Protein AF-A0A6F8YUL7-F1 (afdb_monomer_lite)

Sequence (364 aa):
MVLGTTRAPTEVSWVAAKDVRRWIRSRQIAANGRLDPGVVYSVLLAVGMAVALLHAPIVAAIWPGTPPDGSGLQLEVLAGVGLVWAALYSVLRRLGPLTVSRSAATWLLPAPVSRRMLLTPSLSLAIAASAVIGAVTGLAVLGHAATRPVPAASVFASVSFGAAGAIAVALLALLCQRWPAVARLLDASGGAVVCGLLTVATVGAAGVPTESTHSEARSAALLRLLGLSGRRVVAQRLVVPSVLGALWCAAVMVALQAVGLLRGPWWALGLVAGPAVAVAAVQRAKASAASIANVLIDTPLGAFPAGTLLWLLNGLDVLAVLSLPLSVGLASHGTGEALSWTWVALQGFASAAGCAVMVRWSKT

Secondary structure (DSSP, 8-state):
------PPPP---HHHHHHHHHHHHHHHHHHS----HHHHHHHHHHHHHHHHHHHHHHHHHHS-SSPP-S--S-HHHHHHHHHHHHHHHHHHHHT-STTS-HHHHHHHSSSSS-HHHHHHHHHHHHHHHHHHHHHHHHHHHHHHHPPSSPPHHHHHHHHHHHHHHHHHHHHHHHHHHH-HHHHHHHHT-TTHHHHHHHHHHHHHHHHGGGTTHHHHHT-HHHHHHTT--HHHHHHHHHHHHHHHHHHHHHHHHHHHHHTTS--SSHHHHHHHHHHHHHHHHHHHHHS-TTTSTT-EEEETTEEEEHHHHHHHHTTHHHHHHHTHHHHHHHHHS-TTSPPPHHHHHHHHHHHHHHHHHHHHHS--

InterPro domains:
  IPR046264 Protein of unknown function DUF6297 [PF19814] (78-210)

Radius of gyration: 26.93 Å; chains: 1; bounding box: 85×65×78 Å

Organism: NCBI:txid624315

pLDDT: mean 75.32, std 13.0, range [42.84, 96.75]

Foldseek 3Di:
DDDDDDDDDDDPDCVVVVVVVVVVVVVCDVVVDDPPVVNVVVVVVVVVVCCVVCVVVLCCQLAPPDAPPPDFQDPVLVVVLLVLLVVLLVVLLVCALQFADPVRCVVVVPDPDDPCVRRVVSLVVSLVVLLVSQLSSLSSRCNRGDDPPDDVVSSVVSSRRRSVVSSLSSVVSNVCNVPVVSVVVCVVCSPCVVVVSLLCVLLVQLQVLQLCVVVCVVVPVVCVVVVHDLLNVLLVSLPVQLQSQLVSQLVVQVVCVVSLWAAADSSLLSNLLSLLSSLLSNQLSVQDLVVQQPQFDQDPVGTHRVSVVVSVCRSVVSSCQLCVLVVVCCVPVTNDDHDDCVSSVSSNVSSVVSSVVSSVPRDD

Structure (mmCIF, N/CA/C/O backbone):
data_AF-A0A6F8YUL7-F1
#
_entry.id   AF-A0A6F8YUL7-F1
#
loop_
_atom_site.group_PDB
_atom_site.id
_atom_site.type_symbol
_atom_site.label_atom_id
_atom_site.label_alt_id
_atom_site.label_comp_id
_atom_site.label_asym_id
_atom_site.label_entity_id
_atom_site.label_seq_id
_atom_site.pdbx_PDB_ins_code
_atom_site.Cartn_x
_atom_site.Cartn_y
_atom_site.Cartn_z
_atom_site.occupancy
_atom_site.B_iso_or_equiv
_atom_site.auth_seq_id
_atom_site.auth_comp_id
_atom_site.auth_asym_id
_atom_site.auth_atom_id
_atom_site.pdbx_PDB_model_num
ATOM 1 N N . MET A 1 1 ? 60.603 10.668 -47.807 1.00 44.44 1 MET A N 1
ATOM 2 C CA . MET A 1 1 ? 60.656 9.518 -46.881 1.00 44.44 1 MET A CA 1
ATOM 3 C C . MET A 1 1 ? 60.944 10.077 -45.492 1.00 44.44 1 MET A C 1
ATOM 5 O O . MET A 1 1 ? 62.087 10.380 -45.193 1.00 44.44 1 MET A O 1
ATOM 9 N N . VAL A 1 2 ? 59.898 10.369 -44.712 1.00 46.88 2 VAL A N 1
ATOM 10 C CA . VAL A 1 2 ? 60.000 10.958 -43.364 1.00 46.88 2 VAL A CA 1
ATOM 11 C C . VAL A 1 2 ? 59.358 9.962 -42.405 1.00 46.88 2 VAL A C 1
ATOM 13 O O . VAL A 1 2 ? 58.162 9.699 -42.494 1.00 46.88 2 VAL A O 1
ATOM 16 N N . LEU A 1 3 ? 60.182 9.349 -41.557 1.00 49.72 3 LEU A N 1
ATOM 17 C CA . LEU A 1 3 ? 59.779 8.388 -40.532 1.00 49.72 3 LEU A CA 1
ATOM 18 C C . LEU A 1 3 ? 59.087 9.139 -39.387 1.00 49.72 3 LEU A C 1
ATOM 20 O O . LEU A 1 3 ? 59.736 9.827 -38.602 1.00 49.72 3 LEU A O 1
ATOM 24 N N . GLY A 1 4 ? 57.759 9.029 -39.323 1.00 51.66 4 GLY A N 1
ATOM 25 C CA . GLY A 1 4 ? 56.944 9.558 -38.232 1.00 51.66 4 GLY A CA 1
ATOM 26 C C . GLY A 1 4 ? 57.099 8.703 -36.977 1.00 51.66 4 GLY A C 1
ATOM 27 O O . GLY A 1 4 ? 56.688 7.546 -36.945 1.00 51.66 4 GLY A O 1
ATOM 28 N N . THR A 1 5 ? 57.697 9.277 -35.939 1.00 61.94 5 THR A N 1
ATOM 29 C CA . THR A 1 5 ? 57.845 8.675 -34.614 1.00 61.94 5 THR A CA 1
ATOM 30 C C . THR A 1 5 ? 56.517 8.727 -33.855 1.00 61.94 5 THR A C 1
ATOM 32 O O . THR A 1 5 ? 56.100 9.759 -33.333 1.00 61.94 5 THR A O 1
ATOM 35 N N . THR A 1 6 ? 55.836 7.588 -33.770 1.00 62.38 6 THR A N 1
ATOM 36 C CA . THR A 1 6 ? 54.692 7.369 -32.876 1.00 62.38 6 THR A CA 1
ATOM 37 C C . THR A 1 6 ? 55.147 7.437 -31.415 1.00 62.38 6 THR A C 1
ATOM 39 O O . THR A 1 6 ? 55.733 6.489 -30.895 1.00 62.38 6 THR A O 1
ATOM 42 N N . ARG A 1 7 ? 54.889 8.565 -30.739 1.00 57.84 7 ARG A N 1
ATOM 43 C CA . ARG A 1 7 ? 55.019 8.683 -29.277 1.00 57.84 7 ARG A CA 1
ATOM 44 C C . ARG A 1 7 ? 53.932 7.848 -28.596 1.00 57.84 7 ARG A C 1
ATOM 46 O O . ARG A 1 7 ? 52.749 8.041 -28.861 1.00 57.84 7 ARG A O 1
ATOM 53 N N . ALA A 1 8 ? 54.349 6.951 -27.707 1.00 60.59 8 ALA A N 1
ATOM 54 C CA . ALA A 1 8 ? 53.454 6.174 -2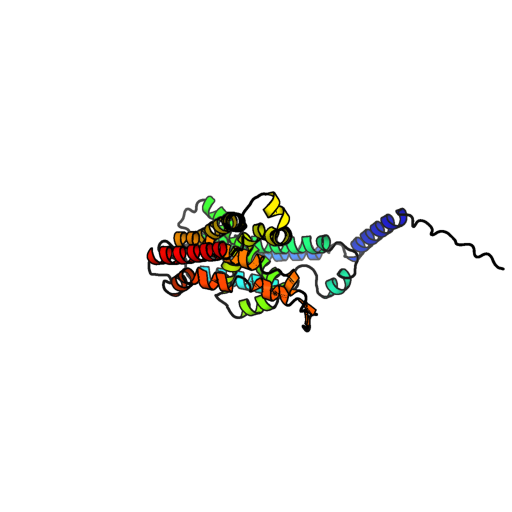6.858 1.00 60.59 8 ALA A CA 1
ATOM 55 C C . ALA A 1 8 ? 52.659 7.085 -25.895 1.00 60.59 8 ALA A C 1
ATOM 57 O O . ALA A 1 8 ? 53.202 8.092 -25.425 1.00 60.59 8 ALA A O 1
ATOM 58 N N . PRO A 1 9 ? 51.391 6.753 -25.589 1.00 61.62 9 PRO A N 1
ATOM 59 C CA . PRO A 1 9 ? 50.574 7.512 -24.651 1.00 61.62 9 PRO A CA 1
ATOM 60 C C . PRO A 1 9 ? 51.184 7.438 -23.246 1.00 61.62 9 PRO A C 1
ATOM 62 O O . PRO A 1 9 ? 51.355 6.363 -22.680 1.00 61.62 9 PRO A O 1
ATOM 65 N N . THR A 1 10 ? 51.526 8.599 -22.693 1.00 62.91 10 THR A N 1
ATOM 66 C CA . THR A 1 10 ? 52.014 8.757 -21.321 1.00 62.91 10 THR A CA 1
ATOM 67 C C . THR A 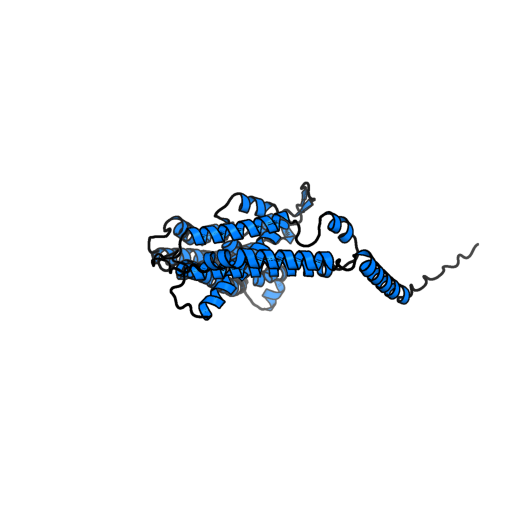1 10 ? 50.950 8.293 -20.330 1.00 62.91 10 THR A C 1
ATOM 69 O O . THR A 1 10 ? 49.830 8.808 -20.352 1.00 62.91 10 THR A O 1
ATOM 72 N N . GLU A 1 11 ? 51.301 7.349 -19.455 1.00 57.94 11 GLU A N 1
ATOM 73 C CA . GLU A 1 11 ? 50.479 6.932 -18.318 1.00 57.94 11 GLU A CA 1
ATOM 74 C C . GLU A 1 11 ? 50.054 8.155 -17.496 1.00 57.94 11 GLU A C 1
ATOM 76 O O . GLU A 1 11 ? 50.872 8.854 -16.894 1.00 57.94 11 GLU A O 1
ATOM 81 N N . VAL A 1 12 ? 48.752 8.435 -17.479 1.00 61.03 12 VAL A N 1
ATOM 82 C CA . VAL A 1 12 ? 48.178 9.488 -16.641 1.00 61.03 12 VAL A CA 1
ATOM 83 C C . VAL A 1 12 ? 48.333 9.049 -15.186 1.00 61.03 12 VAL A C 1
ATOM 85 O O . VAL A 1 12 ? 47.684 8.102 -14.740 1.00 61.03 12 VAL A O 1
ATOM 88 N N . SER A 1 13 ? 49.228 9.707 -14.446 1.00 61.38 13 SER A N 1
ATOM 89 C CA . SER A 1 13 ? 49.566 9.311 -13.081 1.00 61.38 13 SER A CA 1
ATOM 90 C C . SER A 1 13 ? 48.354 9.468 -12.151 1.00 61.38 13 SER A C 1
ATOM 92 O O . SER A 1 13 ? 47.809 10.551 -11.928 1.00 61.38 13 SER A O 1
ATOM 94 N N . TRP A 1 14 ? 47.917 8.354 -11.564 1.00 57.69 14 TRP A N 1
ATOM 95 C CA . TRP A 1 14 ? 46.779 8.281 -10.638 1.00 57.69 14 TRP A CA 1
ATOM 96 C C . TRP A 1 14 ? 46.927 9.156 -9.379 1.00 57.69 14 TRP A C 1
ATOM 98 O O . TRP A 1 14 ? 45.949 9.389 -8.662 1.00 57.69 14 TRP A O 1
ATOM 108 N N . VAL A 1 15 ? 48.134 9.670 -9.123 1.00 58.28 15 VAL A N 1
ATOM 109 C CA . VAL A 1 15 ? 48.451 10.610 -8.040 1.00 58.28 15 VAL A CA 1
ATOM 110 C C . VAL A 1 15 ? 47.704 11.938 -8.238 1.00 58.28 15 VAL A C 1
ATOM 112 O O . VAL A 1 15 ? 47.056 12.410 -7.303 1.00 58.28 15 VAL A O 1
ATOM 115 N N . ALA A 1 16 ? 47.623 12.453 -9.472 1.00 65.25 16 ALA A N 1
ATOM 116 C CA . ALA A 1 16 ? 46.900 13.693 -9.774 1.00 65.25 16 ALA A CA 1
ATOM 117 C C . ALA A 1 16 ? 45.388 13.594 -9.476 1.00 65.25 16 ALA A C 1
ATOM 119 O O . ALA A 1 16 ? 44.761 14.557 -9.035 1.00 65.25 16 ALA A O 1
ATOM 120 N N . ALA A 1 17 ? 44.784 12.413 -9.639 1.00 69.25 17 ALA A N 1
ATOM 121 C CA . ALA A 1 17 ? 43.349 12.225 -9.419 1.00 69.25 17 ALA A CA 1
ATOM 122 C C . ALA A 1 17 ? 42.945 12.266 -7.931 1.00 69.25 17 ALA A C 1
ATOM 124 O O . ALA A 1 17 ? 41.825 12.683 -7.608 1.00 69.25 17 ALA A O 1
ATOM 125 N N . LYS A 1 18 ? 43.822 11.837 -7.009 1.00 73.81 18 LYS A N 1
ATOM 126 C CA . LYS A 1 18 ? 43.568 11.937 -5.558 1.00 73.81 18 LYS A CA 1
ATOM 127 C C . LYS A 1 18 ? 43.677 13.383 -5.078 1.00 73.81 18 LYS A C 1
ATOM 129 O O . LYS A 1 18 ? 42.810 13.822 -4.317 1.00 73.81 18 LYS A O 1
ATOM 134 N N . ASP A 1 19 ? 44.664 14.121 -5.571 1.00 80.00 19 ASP A N 1
ATOM 135 C CA . ASP A 1 19 ? 44.881 15.518 -5.189 1.00 80.00 19 ASP A CA 1
ATOM 136 C C . ASP A 1 19 ? 43.774 16.429 -5.719 1.00 80.00 19 ASP A C 1
ATOM 138 O O . ASP A 1 19 ? 43.245 17.252 -4.969 1.00 80.00 19 ASP A O 1
ATOM 142 N N . VAL A 1 20 ? 43.297 16.182 -6.944 1.00 75.69 20 VAL A N 1
ATOM 143 C CA . VAL A 1 20 ? 42.121 16.872 -7.497 1.00 75.69 20 VAL A CA 1
ATOM 144 C C . VAL A 1 20 ? 40.871 16.602 -6.652 1.00 75.69 20 VAL A C 1
ATOM 146 O O . VAL A 1 20 ? 40.153 17.540 -6.310 1.00 75.69 20 VAL A O 1
ATOM 149 N N . ARG A 1 21 ? 40.614 15.355 -6.221 1.00 78.38 21 ARG A N 1
ATOM 150 C CA . ARG A 1 21 ? 39.467 15.064 -5.331 1.00 78.38 21 ARG A CA 1
ATOM 151 C C . ARG A 1 21 ? 39.594 15.749 -3.975 1.00 78.38 21 ARG A C 1
ATOM 153 O O . ARG A 1 21 ? 38.589 16.224 -3.447 1.00 78.38 21 ARG A O 1
ATOM 160 N N . ARG A 1 22 ? 40.798 15.780 -3.397 1.00 84.38 22 ARG A N 1
ATOM 161 C CA . ARG A 1 22 ? 41.053 16.422 -2.100 1.00 84.38 22 ARG A CA 1
ATOM 162 C C . ARG A 1 22 ? 40.854 17.933 -2.188 1.00 84.38 22 ARG A C 1
ATOM 164 O O . ARG A 1 22 ? 40.208 18.503 -1.312 1.00 84.38 22 ARG A O 1
ATOM 171 N N . TRP A 1 23 ? 41.333 18.546 -3.267 1.00 84.12 23 TRP A N 1
ATOM 172 C CA . TRP A 1 23 ? 41.179 19.971 -3.547 1.00 84.12 23 TRP A CA 1
ATOM 173 C C . TRP A 1 23 ? 39.724 20.362 -3.830 1.00 84.12 23 TRP A C 1
ATOM 175 O O . TRP A 1 23 ? 39.233 21.334 -3.262 1.00 84.12 23 TRP A O 1
ATOM 185 N N . ILE A 1 24 ? 38.985 19.574 -4.624 1.00 81.25 24 ILE A N 1
ATOM 186 C CA . ILE A 1 24 ? 37.547 19.805 -4.851 1.00 81.25 24 ILE A CA 1
ATOM 187 C C . ILE A 1 24 ? 36.785 19.713 -3.527 1.00 81.25 24 ILE A C 1
ATOM 189 O O . ILE A 1 24 ? 35.940 20.560 -3.249 1.00 81.25 24 ILE A O 1
ATOM 193 N N . ARG A 1 25 ? 37.103 18.724 -2.682 1.00 78.81 25 ARG A N 1
ATOM 194 C CA . ARG A 1 25 ? 36.440 18.552 -1.385 1.00 78.81 25 ARG A CA 1
ATOM 195 C C . ARG A 1 25 ? 36.752 19.713 -0.432 1.00 78.81 25 ARG A C 1
ATOM 197 O O . ARG A 1 25 ? 35.838 20.186 0.233 1.00 78.81 25 ARG A O 1
ATOM 204 N N . SER A 1 26 ? 37.988 20.223 -0.397 1.00 81.19 26 SER A N 1
ATOM 205 C CA . SER A 1 26 ? 38.328 21.393 0.430 1.00 81.19 26 SER A CA 1
ATOM 206 C C . SER A 1 26 ? 37.664 22.678 -0.079 1.00 81.19 26 SER A C 1
ATOM 208 O O . SER A 1 26 ? 37.111 23.431 0.721 1.00 81.19 26 SER A O 1
ATOM 210 N N . ARG A 1 27 ? 37.623 22.893 -1.402 1.00 77.88 27 ARG A N 1
ATOM 211 C CA . ARG A 1 27 ? 36.909 24.012 -2.041 1.00 77.88 27 ARG A CA 1
ATOM 212 C C . ARG A 1 27 ? 35.402 23.939 -1.820 1.00 77.88 27 ARG A C 1
ATOM 214 O O . ARG A 1 27 ? 34.803 24.969 -1.546 1.00 77.88 27 ARG A O 1
ATOM 221 N N . GLN A 1 28 ? 34.792 22.755 -1.886 1.00 75.12 28 GLN A N 1
ATOM 222 C CA . GLN A 1 28 ? 33.367 22.574 -1.584 1.00 75.12 28 GLN A CA 1
ATOM 223 C C . GLN A 1 28 ? 33.051 22.844 -0.111 1.00 75.12 28 GLN A C 1
ATOM 225 O O . GLN A 1 28 ? 32.032 23.461 0.170 1.00 75.12 28 GLN A O 1
ATOM 230 N N . ILE A 1 29 ? 33.922 22.447 0.822 1.00 73.06 29 ILE A N 1
ATOM 231 C CA . ILE A 1 29 ? 33.762 22.763 2.253 1.00 73.06 29 ILE A CA 1
ATOM 232 C C . ILE A 1 29 ? 33.904 24.274 2.505 1.00 73.06 29 ILE A C 1
ATOM 234 O O . ILE A 1 29 ? 33.183 24.823 3.333 1.00 73.06 29 ILE A O 1
ATOM 238 N N . ALA A 1 30 ? 34.794 24.955 1.777 1.00 73.25 30 ALA A N 1
ATOM 239 C CA . ALA A 1 30 ? 34.961 26.405 1.871 1.00 73.25 30 ALA A CA 1
ATOM 240 C C . ALA A 1 30 ? 33.814 27.192 1.201 1.00 73.25 30 ALA A C 1
ATOM 242 O O . ALA A 1 30 ? 33.417 28.232 1.714 1.00 73.25 30 ALA A O 1
ATOM 243 N N . ALA A 1 31 ? 33.276 26.700 0.077 1.00 64.44 31 ALA A N 1
ATOM 244 C CA . ALA A 1 31 ? 32.268 27.390 -0.734 1.00 64.44 31 ALA A CA 1
ATOM 245 C C . ALA A 1 31 ? 30.820 27.123 -0.300 1.00 64.44 31 ALA A C 1
ATOM 247 O O . ALA A 1 31 ? 30.002 28.033 -0.370 1.00 64.44 31 ALA A O 1
ATOM 248 N N . ASN A 1 32 ? 30.493 25.918 0.184 1.00 62.97 32 ASN A N 1
ATOM 249 C CA . ASN A 1 32 ? 29.152 25.633 0.715 1.00 62.97 32 ASN A CA 1
ATOM 250 C C . ASN A 1 32 ? 28.879 26.328 2.054 1.00 62.97 32 ASN A C 1
ATOM 252 O O . ASN A 1 32 ? 27.776 26.193 2.575 1.00 62.97 32 ASN A O 1
ATOM 256 N N . GLY A 1 33 ? 29.858 27.074 2.577 1.00 48.97 33 GLY A N 1
ATOM 257 C CA . GLY A 1 33 ? 29.767 27.776 3.842 1.00 48.97 33 GLY A CA 1
ATOM 258 C C . GLY A 1 33 ? 29.682 26.790 5.001 1.00 48.97 33 GLY A C 1
ATOM 259 O O . GLY A 1 33 ? 28.949 25.802 4.986 1.00 48.97 33 GLY A O 1
ATOM 260 N N . ARG A 1 34 ? 30.410 27.062 6.079 1.00 59.72 34 ARG A N 1
ATOM 261 C CA . ARG A 1 34 ? 29.937 26.564 7.371 1.00 59.72 34 ARG A CA 1
ATOM 262 C C . ARG A 1 34 ? 28.515 27.102 7.512 1.00 59.72 34 ARG A C 1
ATOM 264 O O . ARG A 1 34 ? 28.348 28.311 7.383 1.00 59.72 34 ARG A O 1
ATOM 271 N N . LEU A 1 35 ? 27.526 26.217 7.687 1.00 63.00 35 LEU A N 1
ATOM 272 C CA . LEU A 1 35 ? 26.174 26.605 8.095 1.00 63.00 35 LEU A CA 1
ATOM 273 C C . LEU A 1 35 ? 26.342 27.674 9.165 1.00 63.00 35 LEU A C 1
ATOM 275 O O . LEU A 1 35 ? 26.946 27.382 10.200 1.00 63.00 35 LEU A O 1
ATOM 279 N N . ASP A 1 36 ? 25.931 28.903 8.851 1.00 76.19 36 ASP A N 1
ATOM 280 C CA . ASP A 1 36 ? 26.146 30.033 9.740 1.00 76.19 36 ASP A CA 1
ATOM 281 C C . ASP A 1 36 ? 25.566 29.634 11.104 1.00 76.19 36 ASP A C 1
ATOM 283 O O . ASP A 1 36 ? 24.386 29.263 11.169 1.00 76.19 36 ASP A O 1
ATOM 287 N N . PRO A 1 37 ? 26.370 29.603 12.181 1.00 78.69 37 PRO A N 1
ATOM 288 C CA . PRO A 1 37 ? 25.878 29.237 13.500 1.00 78.69 37 PRO A CA 1
ATOM 289 C C . PRO A 1 37 ? 24.637 30.047 13.891 1.00 78.69 37 PRO A C 1
ATOM 291 O O . PRO A 1 37 ? 23.768 29.517 14.578 1.00 78.69 37 PRO A O 1
ATOM 294 N N . GLY A 1 38 ? 24.504 31.281 13.383 1.00 82.00 38 GLY A N 1
ATOM 295 C CA . GLY A 1 38 ? 23.302 32.099 13.537 1.00 82.00 38 GLY A CA 1
ATOM 296 C C . GLY A 1 38 ? 22.054 31.503 12.874 1.00 82.00 38 GLY A C 1
ATOM 297 O O . GLY A 1 38 ? 20.973 31.543 13.460 1.00 82.00 38 GLY A O 1
ATOM 298 N N . VAL A 1 39 ? 22.178 30.880 11.699 1.00 76.62 39 VAL A N 1
ATOM 299 C CA . VAL A 1 39 ? 21.071 30.173 11.025 1.00 76.62 39 VAL A CA 1
ATOM 300 C C . VAL A 1 39 ? 20.685 28.917 11.801 1.00 76.62 39 VAL A C 1
ATOM 302 O O . VAL A 1 39 ? 19.505 28.671 12.029 1.00 76.62 39 VAL A O 1
ATOM 305 N N . VAL A 1 40 ? 21.663 28.140 12.270 1.00 72.50 40 VAL A N 1
ATOM 306 C CA . VAL A 1 40 ? 21.379 26.951 13.090 1.00 72.50 40 VAL A CA 1
ATOM 307 C C . VAL A 1 40 ? 20.709 27.351 14.405 1.00 72.50 40 VAL A C 1
ATOM 309 O O . VAL A 1 40 ? 19.698 26.761 14.778 1.00 72.50 40 VAL A O 1
ATOM 312 N N . TYR A 1 41 ? 21.223 28.382 15.079 1.00 78.00 41 TYR A N 1
ATOM 313 C CA . TYR A 1 41 ? 20.658 28.893 16.324 1.00 78.00 41 TYR A CA 1
ATOM 314 C C . TYR A 1 41 ? 19.246 29.443 16.125 1.00 78.00 41 TYR A C 1
ATOM 316 O O . TYR A 1 41 ? 18.352 29.088 16.881 1.00 78.00 41 TYR A O 1
ATOM 324 N N . SER A 1 42 ? 19.014 30.256 15.094 1.00 71.88 42 SER A N 1
ATOM 325 C CA . SER A 1 42 ? 17.685 30.813 14.812 1.00 71.88 42 SER A CA 1
ATOM 326 C C . SER A 1 42 ? 16.667 29.737 14.434 1.00 71.88 42 SER A C 1
ATOM 328 O O . SER A 1 42 ? 15.535 29.802 14.906 1.00 71.88 42 SER A O 1
ATOM 330 N N . VAL A 1 43 ? 17.057 28.709 13.671 1.00 69.12 43 VAL A N 1
ATOM 331 C CA . VAL A 1 43 ? 16.185 27.559 13.375 1.00 69.12 43 VAL A CA 1
ATOM 332 C C . VAL A 1 43 ? 15.882 26.765 14.645 1.00 69.12 43 VAL A C 1
ATOM 334 O O . VAL A 1 43 ? 14.719 26.470 14.907 1.00 69.12 43 VAL A O 1
ATOM 337 N N . LEU A 1 44 ? 16.892 26.449 15.462 1.00 74.69 44 LEU A N 1
ATOM 338 C CA . LEU A 1 44 ? 16.690 25.731 16.725 1.00 74.69 44 LEU A CA 1
ATOM 339 C C . LEU A 1 44 ? 15.826 26.528 17.705 1.00 74.69 44 LEU A C 1
ATOM 341 O O . LEU A 1 44 ? 14.935 25.958 18.328 1.00 74.69 44 LEU A O 1
ATOM 345 N N . LEU A 1 45 ? 16.049 27.838 17.808 1.00 79.75 45 LEU A N 1
ATOM 346 C CA . LEU A 1 45 ? 15.261 28.741 18.640 1.00 79.75 45 LEU A CA 1
ATOM 347 C C . LEU A 1 45 ? 13.816 28.821 18.139 1.00 79.75 45 LEU A C 1
ATOM 349 O O . LEU A 1 45 ? 12.894 28.708 18.938 1.00 79.75 45 LEU A O 1
ATOM 353 N N . ALA A 1 46 ? 13.601 28.969 16.829 1.00 72.56 46 ALA A N 1
ATOM 354 C CA . ALA A 1 46 ? 12.265 29.015 16.243 1.00 72.56 46 ALA A CA 1
ATOM 355 C C . ALA A 1 46 ? 11.504 27.701 16.468 1.00 72.56 46 ALA A C 1
ATOM 357 O O . ALA A 1 46 ? 10.342 27.728 16.867 1.00 72.56 46 ALA A O 1
ATOM 358 N N . VAL A 1 47 ? 12.167 26.554 16.282 1.00 67.38 47 VAL A N 1
ATOM 359 C CA . VAL A 1 47 ? 11.593 25.233 16.579 1.00 67.38 47 VAL A CA 1
ATOM 360 C C . VAL A 1 47 ? 11.298 25.099 18.072 1.00 67.38 47 VAL A C 1
ATOM 362 O O . VAL A 1 47 ? 10.201 24.686 18.434 1.00 67.38 47 VAL A O 1
ATOM 365 N N . GLY A 1 48 ? 12.229 25.493 18.943 1.00 75.62 48 GLY A N 1
ATOM 366 C CA . GLY A 1 48 ? 12.045 25.459 20.394 1.00 75.62 48 GLY A CA 1
ATOM 367 C C . GLY A 1 48 ? 10.881 26.332 20.858 1.00 75.62 48 GLY A C 1
ATOM 368 O O . GLY A 1 48 ? 10.064 25.890 21.660 1.00 75.62 48 GLY A O 1
ATOM 369 N N . MET A 1 49 ? 10.748 27.536 20.301 1.00 74.69 49 MET A N 1
ATOM 370 C CA . MET A 1 49 ? 9.660 28.462 20.613 1.00 74.69 49 MET A CA 1
ATOM 371 C C . MET A 1 49 ? 8.317 27.958 20.076 1.00 74.69 49 MET A C 1
ATOM 373 O O . MET A 1 49 ? 7.315 28.025 20.783 1.00 74.69 49 MET A O 1
ATOM 377 N N . ALA A 1 50 ? 8.294 27.389 18.867 1.00 66.56 50 ALA A N 1
ATOM 378 C CA . ALA A 1 50 ? 7.103 26.751 18.313 1.00 66.56 50 ALA A CA 1
ATOM 379 C C . ALA A 1 50 ? 6.653 25.570 19.182 1.00 66.56 50 ALA A C 1
ATOM 381 O O . ALA A 1 50 ? 5.472 25.465 19.498 1.00 66.56 50 ALA A O 1
ATOM 382 N N . VAL A 1 51 ? 7.583 24.722 19.632 1.00 72.50 51 VAL A N 1
ATOM 383 C CA . VAL A 1 51 ? 7.278 23.638 20.574 1.00 72.50 51 VAL A CA 1
ATOM 384 C C . VAL A 1 51 ? 6.768 24.213 21.892 1.00 72.50 51 VAL A C 1
ATOM 386 O O . VAL A 1 51 ? 5.711 23.801 22.344 1.00 72.50 51 VAL A O 1
ATOM 389 N N . ALA A 1 52 ? 7.438 25.197 22.490 1.00 76.69 52 ALA A N 1
ATOM 390 C CA . ALA A 1 52 ? 7.018 25.776 23.766 1.00 76.69 52 ALA A CA 1
ATOM 391 C C . ALA A 1 52 ? 5.608 26.390 23.705 1.00 76.69 52 ALA A C 1
ATOM 393 O O . ALA A 1 52 ? 4.801 26.150 24.601 1.00 76.69 52 ALA A O 1
ATOM 394 N N . LEU A 1 53 ? 5.285 27.122 22.637 1.00 80.88 53 LEU A N 1
ATOM 395 C CA . LEU A 1 53 ? 3.980 27.769 22.467 1.00 80.88 53 LEU A CA 1
ATOM 396 C C . LEU A 1 53 ? 2.874 26.779 22.091 1.00 80.88 53 LEU A C 1
ATOM 398 O O . LEU A 1 53 ? 1.733 26.940 22.518 1.00 80.88 53 LEU A O 1
ATOM 402 N N . LEU A 1 54 ? 3.200 25.754 21.301 1.00 77.69 54 LEU A N 1
ATOM 403 C CA . LEU A 1 54 ? 2.209 24.828 20.761 1.00 77.69 54 LEU A CA 1
ATOM 404 C C . LEU A 1 54 ? 2.113 23.514 21.547 1.00 77.69 54 LEU A C 1
ATOM 406 O O . LEU A 1 54 ? 1.174 22.763 21.305 1.00 77.69 54 LEU A O 1
ATOM 410 N N . HIS A 1 55 ? 3.012 23.214 22.495 1.00 81.88 55 HIS A N 1
ATOM 411 C CA . HIS A 1 55 ? 3.014 21.908 23.172 1.00 81.88 55 HIS A CA 1
ATOM 412 C C . HIS A 1 55 ? 1.693 21.632 23.890 1.00 81.88 55 HIS A C 1
ATOM 414 O O . HIS A 1 55 ? 1.122 20.568 23.697 1.00 81.88 55 HIS A O 1
ATOM 420 N N . ALA A 1 56 ? 1.185 22.578 24.685 1.00 83.06 56 ALA A N 1
ATOM 421 C CA . ALA A 1 56 ? -0.031 22.392 25.466 1.00 83.06 56 ALA A CA 1
ATOM 422 C C . ALA A 1 56 ? -1.263 22.147 24.575 1.00 83.06 56 ALA A C 1
ATOM 424 O O . ALA A 1 56 ? -1.932 21.132 24.780 1.00 83.06 56 ALA A O 1
ATOM 425 N N . PRO A 1 57 ? -1.553 22.979 23.549 1.00 82.12 57 PRO A N 1
ATOM 426 C CA . PRO A 1 57 ? -2.672 22.705 22.653 1.00 82.12 57 PRO A CA 1
ATOM 427 C C . PRO A 1 57 ? -2.457 21.444 21.805 1.00 82.12 57 PRO A C 1
ATOM 429 O O . PRO A 1 57 ? -3.418 20.717 21.572 1.00 82.12 57 PRO A O 1
ATOM 432 N N . ILE A 1 58 ? -1.223 21.129 21.388 1.00 79.62 58 ILE A N 1
ATOM 433 C CA . ILE A 1 58 ? -0.923 19.891 20.647 1.00 79.62 58 ILE A CA 1
ATOM 434 C C . ILE A 1 58 ? -1.170 18.663 21.526 1.00 79.62 58 ILE A C 1
ATOM 436 O O . ILE A 1 58 ? -1.818 17.719 21.087 1.00 79.62 58 ILE A O 1
ATOM 440 N N . VAL A 1 59 ? -0.690 18.664 22.769 1.00 84.94 59 VAL A N 1
ATOM 441 C CA . VAL A 1 59 ? -0.891 17.553 23.707 1.00 84.94 59 VAL A CA 1
ATOM 442 C C . VAL A 1 59 ? -2.372 17.397 24.032 1.00 84.94 59 VAL A C 1
ATOM 444 O O . VAL A 1 59 ? -2.863 16.275 24.013 1.00 84.94 59 VAL A O 1
ATOM 447 N N . ALA A 1 60 ? -3.104 18.493 24.245 1.00 84.81 60 ALA A N 1
ATOM 448 C CA . ALA A 1 60 ? -4.548 18.444 24.463 1.00 84.81 60 ALA A CA 1
ATOM 449 C C . ALA A 1 60 ? -5.310 17.914 23.234 1.00 84.81 60 ALA A C 1
ATOM 451 O O . ALA A 1 60 ? -6.267 17.160 23.387 1.00 84.81 60 ALA A O 1
ATOM 452 N N . ALA A 1 61 ? -4.869 18.263 22.021 1.00 80.75 61 ALA A N 1
ATOM 453 C CA . ALA A 1 61 ? -5.470 17.783 20.780 1.00 80.75 61 ALA A CA 1
ATOM 454 C C . ALA A 1 61 ? -5.138 16.313 20.481 1.00 80.75 61 ALA A C 1
ATOM 456 O O . ALA A 1 61 ? -5.971 15.608 19.926 1.00 80.75 61 ALA A O 1
ATOM 457 N N . ILE A 1 62 ? -3.938 15.839 20.822 1.00 84.38 62 ILE A N 1
ATOM 458 C CA . ILE A 1 62 ? -3.513 14.441 20.628 1.00 84.38 62 ILE A CA 1
ATOM 459 C C . ILE A 1 62 ? -4.086 13.541 21.728 1.00 84.38 62 ILE A C 1
ATOM 461 O O . ILE A 1 62 ? -4.402 12.380 21.479 1.00 84.38 62 ILE A O 1
ATOM 465 N N . TRP A 1 63 ? -4.188 14.064 22.948 1.00 85.31 63 TRP A N 1
ATOM 466 C CA . TRP A 1 63 ? -4.503 13.308 24.153 1.00 85.31 63 TRP A CA 1
ATOM 467 C C . TRP A 1 63 ? -5.482 14.092 25.047 1.00 85.31 63 TRP A C 1
ATOM 469 O O . TRP A 1 63 ? -5.087 14.623 26.091 1.00 85.31 63 TRP A O 1
ATOM 479 N N . PRO A 1 64 ? -6.767 14.187 24.657 1.00 84.06 64 PRO A N 1
ATOM 480 C CA . PRO A 1 64 ? -7.755 15.009 25.357 1.00 84.06 64 PRO A CA 1
ATOM 481 C C . PRO A 1 64 ? -7.926 14.576 26.815 1.00 84.06 64 PRO A C 1
ATOM 483 O O . PRO A 1 64 ? -7.948 13.390 27.129 1.00 84.06 64 PRO A O 1
ATOM 486 N N . GLY A 1 65 ? -8.031 15.528 27.744 1.00 80.81 65 GLY A N 1
ATOM 487 C CA . GLY A 1 65 ? -8.117 15.228 29.180 1.00 80.81 65 GLY A CA 1
ATOM 488 C C . GLY A 1 65 ? -9.355 14.404 29.551 1.00 80.81 65 GLY A C 1
ATOM 489 O O . GLY A 1 65 ? -9.255 13.475 30.355 1.00 80.81 65 GLY A O 1
ATOM 490 N N . THR A 1 66 ? -10.486 14.699 28.913 1.00 79.00 66 THR A N 1
ATOM 491 C CA . THR A 1 66 ? -11.760 14.000 29.090 1.00 79.00 66 THR A CA 1
ATOM 492 C C . THR A 1 66 ? -11.812 12.754 28.204 1.00 79.00 66 THR A C 1
ATOM 494 O O . THR A 1 66 ? -11.589 12.870 26.997 1.00 79.00 66 THR A O 1
ATOM 497 N N . PRO A 1 67 ? -12.078 11.561 28.768 1.00 65.00 67 PRO A N 1
ATOM 498 C CA . PRO A 1 67 ? -12.247 10.358 27.967 1.00 65.00 67 PRO A CA 1
ATOM 499 C C . PRO A 1 67 ? -13.438 10.534 27.011 1.00 65.00 67 PRO A C 1
ATOM 501 O O . PRO A 1 67 ? -14.429 11.149 27.401 1.00 65.00 67 PRO A O 1
ATOM 504 N N . PRO A 1 68 ? -13.351 10.022 25.774 1.00 65.88 68 PRO A N 1
ATOM 505 C CA . PRO A 1 68 ? -14.471 10.054 24.840 1.00 65.88 68 PRO A CA 1
ATOM 506 C C . PRO A 1 68 ? -15.668 9.306 25.439 1.00 65.88 68 PRO A C 1
ATOM 508 O O . PRO A 1 68 ? -15.489 8.277 26.097 1.00 65.88 68 PRO A O 1
ATOM 511 N N . ASP A 1 69 ? -16.879 9.802 25.181 1.00 65.56 69 ASP A N 1
ATOM 512 C CA . ASP A 1 69 ? -18.147 9.231 25.654 1.00 65.56 69 ASP A CA 1
ATOM 513 C C . ASP A 1 69 ? -18.450 7.892 24.958 1.00 65.56 69 ASP A C 1
ATOM 515 O O . ASP A 1 69 ? -19.367 7.807 24.148 1.00 65.56 69 ASP A O 1
ATOM 519 N N . GLY A 1 70 ? -17.625 6.860 25.178 1.00 57.56 70 GLY A N 1
ATOM 520 C CA . GLY A 1 70 ? -17.815 5.456 24.770 1.00 57.56 70 GLY A CA 1
ATOM 521 C C . GLY A 1 70 ? -18.100 5.169 23.284 1.00 57.56 70 GLY A C 1
ATOM 522 O O . GLY A 1 70 ? -18.291 4.014 22.909 1.00 57.56 70 GLY A O 1
ATOM 523 N N . SER A 1 71 ? -18.142 6.185 22.427 1.00 53.91 71 SER A N 1
ATOM 524 C CA . SER A 1 71 ? -18.772 6.169 21.107 1.00 53.91 71 SER A CA 1
ATOM 525 C C . SER A 1 71 ? -17.742 5.986 19.995 1.00 53.91 71 SER A C 1
ATOM 527 O O . SER A 1 71 ? -17.664 6.781 19.070 1.00 53.91 71 SER A O 1
ATOM 529 N N . GLY A 1 72 ? -16.963 4.903 20.069 1.00 58.97 72 GLY A N 1
ATOM 530 C CA . GLY A 1 72 ? -16.062 4.480 18.989 1.00 58.97 72 GLY A CA 1
ATOM 531 C C . GLY A 1 72 ? -15.074 5.557 18.516 1.00 58.97 72 GLY A C 1
ATOM 532 O O . GLY A 1 72 ? -14.863 6.580 19.163 1.00 58.97 72 GLY A O 1
ATOM 533 N N . LEU A 1 73 ? -14.421 5.316 17.377 1.00 61.12 73 LEU A N 1
ATOM 534 C CA . LEU A 1 73 ? -13.593 6.342 16.754 1.00 61.12 73 LEU A CA 1
ATOM 535 C C . LEU A 1 73 ? -14.469 7.445 16.169 1.00 61.12 73 LEU A C 1
ATOM 537 O O . LEU A 1 73 ? -15.229 7.218 15.227 1.00 61.12 73 LEU A O 1
ATOM 541 N N . GLN A 1 74 ? -14.310 8.653 16.701 1.00 70.06 74 GLN A N 1
ATOM 542 C CA . GLN A 1 74 ? -14.979 9.833 16.178 1.00 70.06 74 GLN A CA 1
ATOM 543 C C . GLN A 1 74 ? -14.542 10.073 14.728 1.00 70.06 74 GLN A C 1
ATOM 545 O O . GLN A 1 74 ? -13.347 10.108 14.411 1.00 70.06 74 GLN A O 1
ATOM 550 N N . LEU A 1 75 ? -15.524 10.254 13.841 1.00 64.00 75 LEU A N 1
ATOM 551 C CA . LEU A 1 75 ? -15.306 10.510 12.415 1.00 64.00 75 LEU A CA 1
ATOM 552 C C . LEU A 1 75 ? -14.363 11.704 12.190 1.00 64.00 75 LEU A C 1
ATOM 554 O O . LEU A 1 75 ? -13.577 11.699 11.247 1.00 64.00 75 LEU A O 1
ATOM 558 N N . GLU A 1 76 ? -14.401 12.687 13.090 1.00 66.56 76 GLU A N 1
ATOM 559 C CA . GLU A 1 76 ? -13.548 13.878 13.078 1.00 66.56 76 GLU A CA 1
ATOM 560 C C . GLU A 1 76 ? -12.058 13.540 13.186 1.00 66.56 76 GLU A C 1
ATOM 562 O O . GLU A 1 76 ? -11.244 14.082 12.438 1.00 66.56 76 GLU A O 1
ATOM 567 N N . VAL A 1 77 ? -11.693 12.592 14.053 1.00 70.75 77 VAL A N 1
ATOM 568 C CA . VAL A 1 77 ? -10.300 12.162 14.239 1.00 70.75 77 VAL A CA 1
ATOM 569 C C . VAL A 1 77 ? -9.806 11.467 12.978 1.00 70.75 77 VAL A C 1
ATOM 571 O O . VAL A 1 77 ? -8.737 11.793 12.468 1.00 70.75 77 VAL A O 1
ATOM 574 N N . LEU A 1 78 ? -10.609 10.561 12.416 1.00 69.00 78 LEU A N 1
ATOM 575 C CA . LEU A 1 78 ? -10.277 9.870 11.167 1.00 69.00 78 LEU A CA 1
ATOM 576 C C . LEU A 1 78 ? -10.172 10.833 9.977 1.00 69.00 78 LEU A C 1
ATOM 578 O O . LEU A 1 78 ? -9.242 10.716 9.175 1.00 69.00 78 LEU A O 1
ATOM 582 N N . ALA A 1 79 ? -11.080 11.806 9.882 1.00 66.00 79 ALA A N 1
ATOM 583 C CA . ALA A 1 79 ? -11.022 12.858 8.873 1.00 66.00 79 ALA A CA 1
ATOM 584 C C . ALA A 1 79 ? -9.753 13.712 9.033 1.00 66.00 79 ALA A C 1
ATOM 586 O O . ALA A 1 79 ? -9.072 13.987 8.043 1.00 66.00 79 ALA A O 1
ATOM 587 N N . GLY A 1 80 ? -9.384 14.056 10.271 1.00 69.50 80 GLY A N 1
ATOM 588 C CA . GLY A 1 80 ? -8.148 14.766 10.595 1.00 69.50 80 GLY A CA 1
ATOM 589 C C . GLY A 1 80 ? -6.898 13.996 10.166 1.00 69.50 80 GLY A C 1
ATOM 590 O O . GLY A 1 80 ? -6.039 14.554 9.485 1.00 69.50 80 GLY A O 1
ATOM 591 N N . VAL A 1 81 ? -6.820 12.698 10.474 1.00 76.38 81 VAL A N 1
ATOM 592 C CA . VAL A 1 81 ? -5.729 11.813 10.019 1.00 76.38 81 VAL A CA 1
ATOM 593 C C . VAL A 1 81 ? -5.636 11.792 8.495 1.00 76.38 81 VAL A C 1
ATOM 595 O O . VAL A 1 81 ? -4.552 11.987 7.938 1.00 76.38 81 VAL A O 1
ATOM 598 N N . GLY A 1 82 ? -6.770 11.591 7.818 1.00 68.69 82 GLY A N 1
ATOM 599 C CA . GLY A 1 82 ? -6.840 11.592 6.358 1.00 68.69 82 GLY A CA 1
ATOM 600 C C . GLY A 1 82 ? -6.337 12.905 5.760 1.00 68.69 82 GLY A C 1
ATOM 601 O O . GLY A 1 82 ? -5.546 12.889 4.815 1.00 68.69 82 GLY A O 1
ATOM 602 N N . LEU A 1 83 ? -6.718 14.039 6.353 1.00 68.19 83 LEU A N 1
ATOM 603 C CA . LEU A 1 83 ? -6.298 15.369 5.919 1.00 68.19 83 LEU A CA 1
ATOM 604 C C . LEU A 1 83 ? -4.798 15.603 6.145 1.00 68.19 83 LEU A C 1
ATOM 606 O O . LEU A 1 83 ? -4.127 16.109 5.246 1.00 68.19 83 LEU A O 1
ATOM 610 N N . VAL A 1 84 ? -4.245 15.173 7.285 1.00 75.06 84 VAL A N 1
ATOM 611 C CA . VAL A 1 84 ? -2.796 15.238 7.561 1.00 75.06 84 VAL A CA 1
ATOM 612 C C . VAL A 1 84 ? -2.013 14.423 6.534 1.00 75.06 84 VAL A C 1
ATOM 614 O O . VAL A 1 84 ? -1.006 14.894 6.005 1.00 75.06 84 VAL A O 1
ATOM 617 N N . TRP A 1 85 ? -2.477 13.220 6.199 1.00 81.81 85 TRP A N 1
ATOM 618 C CA . TRP A 1 85 ? -1.793 12.357 5.234 1.00 81.81 85 TRP A CA 1
ATOM 619 C C . TRP A 1 85 ? -1.930 12.873 3.798 1.00 81.81 85 TRP A C 1
ATOM 621 O O . TRP A 1 85 ? -0.959 12.837 3.038 1.00 81.81 85 TRP A O 1
ATOM 631 N N . ALA A 1 86 ? -3.086 13.426 3.427 1.00 70.38 86 ALA A N 1
ATOM 632 C CA . ALA A 1 86 ? -3.285 14.093 2.141 1.00 70.38 86 ALA A CA 1
ATOM 633 C C . ALA A 1 86 ? -2.419 15.360 2.009 1.00 70.38 86 ALA A C 1
ATOM 635 O O . ALA A 1 86 ? -1.839 15.617 0.946 1.00 70.38 86 ALA A O 1
ATOM 636 N N . ALA A 1 87 ? -2.275 16.130 3.091 1.00 70.06 87 ALA A N 1
ATOM 637 C CA . ALA A 1 87 ? -1.382 17.281 3.155 1.00 70.06 87 ALA A CA 1
ATOM 638 C C . ALA A 1 87 ? 0.084 16.849 3.027 1.00 70.06 87 ALA A C 1
ATOM 640 O O . ALA A 1 87 ? 0.807 17.411 2.204 1.00 70.06 87 ALA A O 1
ATOM 641 N N . LEU A 1 88 ? 0.507 15.808 3.755 1.00 78.44 88 LEU A N 1
ATOM 642 C CA . LEU A 1 88 ? 1.842 15.215 3.638 1.00 78.44 88 LEU A CA 1
ATOM 643 C C . LEU A 1 88 ? 2.133 14.792 2.192 1.00 78.44 88 LEU A C 1
ATOM 645 O O . LEU A 1 88 ? 3.149 15.194 1.626 1.00 78.44 88 LEU A O 1
ATOM 649 N N . TYR A 1 89 ? 1.220 14.049 1.565 1.00 81.31 89 TYR A N 1
ATOM 650 C CA . TYR A 1 89 ? 1.317 13.666 0.155 1.00 81.31 89 TYR A CA 1
ATOM 651 C C . TYR A 1 89 ? 1.466 14.887 -0.765 1.00 81.31 89 TYR A C 1
ATOM 653 O O . TYR A 1 89 ? 2.354 14.925 -1.621 1.00 81.31 89 TYR A O 1
ATOM 661 N N . SER A 1 90 ? 0.635 15.912 -0.563 1.00 74.31 90 SER A N 1
ATOM 662 C CA . SER A 1 90 ? 0.643 17.141 -1.363 1.00 74.31 90 SER A CA 1
ATOM 663 C C . SER A 1 90 ? 1.953 17.914 -1.221 1.00 74.31 90 SER A C 1
ATOM 665 O O . SER A 1 90 ? 2.518 18.355 -2.223 1.00 74.31 90 SER A O 1
ATOM 667 N N . VAL A 1 91 ? 2.463 18.055 0.005 1.00 75.31 91 VAL A N 1
ATOM 668 C CA . VAL A 1 91 ? 3.749 18.704 0.296 1.00 75.31 91 VAL A CA 1
ATOM 669 C C . VAL A 1 91 ? 4.881 17.932 -0.367 1.00 75.31 91 VAL A C 1
ATOM 671 O O . VAL A 1 91 ? 5.646 18.518 -1.132 1.00 75.31 91 VAL A O 1
ATOM 674 N N . LEU A 1 92 ? 4.941 16.613 -0.168 1.00 79.25 92 LEU A N 1
ATOM 675 C CA . LEU A 1 92 ? 5.956 15.765 -0.790 1.00 79.25 92 LEU A CA 1
ATOM 676 C C . LEU A 1 92 ? 5.919 15.879 -2.316 1.00 79.25 92 LEU A C 1
ATOM 678 O O . LEU A 1 92 ? 6.968 15.982 -2.944 1.00 79.25 92 LEU A O 1
ATOM 682 N N . ARG A 1 93 ? 4.735 15.957 -2.929 1.00 79.25 93 ARG A N 1
ATOM 683 C CA . ARG A 1 93 ? 4.593 16.190 -4.373 1.00 79.25 93 ARG A CA 1
ATOM 684 C C . ARG A 1 93 ? 5.033 17.576 -4.835 1.00 79.25 93 ARG A C 1
ATOM 686 O O . ARG A 1 93 ? 5.646 17.676 -5.898 1.00 79.25 93 ARG A O 1
ATOM 693 N N . ARG A 1 94 ? 4.729 18.630 -4.076 1.00 76.31 94 ARG A N 1
ATOM 694 C CA . ARG A 1 94 ? 5.115 20.014 -4.405 1.00 76.31 94 ARG A CA 1
ATOM 695 C C . ARG A 1 94 ? 6.616 20.247 -4.268 1.00 76.31 94 ARG A C 1
ATOM 697 O O . ARG A 1 94 ? 7.170 21.025 -5.037 1.00 76.31 94 ARG A O 1
ATOM 704 N N . LEU A 1 95 ? 7.274 19.534 -3.355 1.00 67.31 95 LEU A N 1
ATOM 705 C CA . LEU A 1 95 ? 8.724 19.595 -3.156 1.00 67.31 95 LEU A CA 1
ATOM 706 C C . LEU A 1 95 ? 9.537 19.021 -4.341 1.00 67.31 95 LEU A C 1
ATOM 708 O O . LEU A 1 95 ? 10.760 19.135 -4.351 1.00 67.31 95 LEU A O 1
ATOM 712 N N . GLY A 1 96 ? 8.881 18.490 -5.383 1.00 64.25 96 GLY A N 1
ATOM 713 C CA . GLY A 1 96 ? 9.537 18.004 -6.602 1.00 64.25 96 GLY A CA 1
ATOM 714 C C . GLY A 1 96 ? 10.259 16.665 -6.396 1.00 64.25 96 GLY A C 1
ATOM 715 O O . GLY A 1 96 ? 10.051 16.032 -5.364 1.00 64.25 96 GLY A O 1
ATOM 716 N N . PRO A 1 97 ? 11.083 16.197 -7.361 1.00 60.34 97 PRO A N 1
ATOM 717 C CA . PRO A 1 97 ? 11.845 14.959 -7.210 1.00 60.34 97 PRO A CA 1
ATOM 718 C C . PRO A 1 97 ? 12.700 15.102 -5.955 1.00 60.34 97 PRO A C 1
ATOM 720 O O . PRO A 1 97 ? 13.613 15.924 -5.948 1.00 60.34 97 PRO A O 1
ATOM 723 N N . LEU A 1 98 ? 12.348 14.352 -4.904 1.00 55.62 98 LEU A N 1
ATOM 724 C CA . LEU A 1 98 ? 12.587 14.636 -3.472 1.00 55.62 98 LEU A CA 1
ATOM 725 C C . LEU A 1 98 ? 14.046 14.722 -2.997 1.00 55.62 98 LEU A C 1
ATOM 727 O O . LEU A 1 98 ? 14.353 14.512 -1.831 1.00 55.62 98 LEU A O 1
ATOM 731 N N . THR A 1 99 ? 14.984 14.990 -3.887 1.00 54.94 99 THR A N 1
ATOM 732 C CA . THR A 1 99 ? 16.404 14.823 -3.628 1.00 54.94 99 THR A CA 1
ATOM 733 C C . THR A 1 99 ? 17.296 15.767 -4.430 1.00 54.94 99 THR A C 1
ATOM 735 O O . THR A 1 99 ? 18.454 15.930 -4.056 1.00 54.94 99 THR A O 1
ATOM 738 N N . VAL A 1 100 ? 16.789 16.434 -5.478 1.00 57.75 100 VAL A N 1
ATOM 739 C CA . VAL A 1 100 ? 17.575 17.393 -6.264 1.00 57.75 100 VAL A CA 1
ATOM 740 C C . VAL A 1 100 ? 16.655 18.490 -6.810 1.00 57.75 100 VAL A C 1
ATOM 742 O O . VAL A 1 100 ? 15.730 18.200 -7.569 1.00 57.75 100 VAL A O 1
ATOM 745 N N . SER A 1 101 ? 16.897 19.758 -6.447 1.00 61.50 101 SER A N 1
ATOM 746 C CA . SER A 1 101 ? 16.179 20.887 -7.060 1.00 61.50 101 SER A CA 1
ATOM 747 C C . SER A 1 101 ? 16.347 20.843 -8.585 1.00 61.50 101 SER A C 1
ATOM 749 O O . SER A 1 101 ? 17.360 20.348 -9.081 1.00 61.50 101 SER A O 1
ATOM 751 N N . ARG A 1 102 ? 15.396 21.384 -9.363 1.00 62.38 102 ARG A N 1
ATOM 752 C CA . ARG A 1 102 ? 15.541 21.430 -10.835 1.00 62.38 102 ARG A CA 1
ATOM 753 C C . ARG A 1 102 ? 16.880 22.040 -11.260 1.00 62.38 102 ARG A C 1
ATOM 755 O O . ARG A 1 102 ? 17.502 21.523 -12.180 1.00 62.38 102 ARG A O 1
ATOM 762 N N . SER A 1 103 ? 17.337 23.075 -10.548 1.00 67.38 103 SER A N 1
ATOM 763 C CA . SER A 1 103 ? 18.635 23.708 -10.787 1.00 67.38 103 SER A CA 1
ATOM 764 C C . SER A 1 103 ? 19.813 22.787 -10.473 1.00 67.38 103 SER A C 1
ATOM 766 O O . SER A 1 103 ? 20.780 22.772 -11.219 1.00 67.38 103 SER A O 1
ATOM 768 N N . ALA A 1 104 ? 19.751 21.976 -9.418 1.00 68.12 104 ALA A N 1
ATOM 769 C CA . ALA A 1 104 ? 20.812 21.023 -9.112 1.00 68.12 104 ALA A CA 1
ATOM 770 C C . ALA A 1 104 ? 20.785 19.805 -10.059 1.00 68.12 104 ALA A C 1
ATOM 772 O O . ALA A 1 104 ? 21.835 19.251 -10.377 1.00 68.12 104 ALA A O 1
ATOM 773 N N . ALA A 1 105 ? 19.614 19.413 -10.571 1.00 70.06 105 ALA A N 1
ATOM 774 C CA . ALA A 1 105 ? 19.457 18.242 -11.433 1.00 70.06 105 ALA A CA 1
ATOM 775 C C . ALA A 1 105 ? 20.081 18.467 -12.813 1.00 70.06 105 ALA A C 1
ATOM 777 O O . ALA A 1 105 ? 20.735 17.566 -13.337 1.00 70.06 105 ALA A O 1
ATOM 778 N N . THR A 1 106 ? 19.957 19.675 -13.369 1.00 80.06 106 THR A N 1
ATOM 779 C CA . THR A 1 106 ? 20.562 20.030 -14.662 1.00 80.06 106 THR A CA 1
ATOM 780 C C . THR A 1 106 ? 22.088 19.936 -14.645 1.00 80.06 106 THR A C 1
ATOM 782 O O . THR A 1 106 ? 22.677 19.563 -15.654 1.00 80.06 106 THR A O 1
ATOM 785 N N . TRP A 1 107 ? 22.728 20.197 -13.499 1.00 75.06 107 TRP A N 1
ATOM 786 C CA . TRP A 1 107 ? 24.189 20.130 -13.357 1.00 75.06 107 TRP A CA 1
ATOM 787 C C . TRP A 1 107 ? 24.699 18.780 -12.827 1.00 75.06 107 TRP A C 1
ATOM 789 O O . TRP A 1 107 ? 25.801 18.365 -13.179 1.00 75.06 107 TRP A O 1
ATOM 799 N N . LEU A 1 108 ? 23.913 18.065 -12.011 1.00 73.31 108 LEU A N 1
ATOM 800 C CA . LEU A 1 108 ? 24.318 16.784 -11.410 1.00 73.31 108 LEU A CA 1
ATOM 801 C C . LEU A 1 108 ? 24.064 15.565 -12.304 1.00 73.31 108 LEU A C 1
ATOM 803 O O . LEU A 1 108 ? 24.777 14.574 -12.173 1.00 73.31 108 LEU A O 1
ATOM 807 N N . LEU A 1 109 ? 23.074 15.609 -13.203 1.00 69.88 109 LEU A N 1
ATOM 808 C CA . LEU A 1 109 ? 22.785 14.498 -14.119 1.00 69.88 109 LEU A CA 1
ATOM 809 C C . LEU A 1 109 ? 23.914 14.176 -15.118 1.00 69.88 109 LEU A C 1
ATOM 811 O O . LEU A 1 109 ? 24.128 12.982 -15.350 1.00 69.88 109 LEU A O 1
ATOM 815 N N . PRO A 1 110 ? 24.635 15.162 -15.694 1.00 81.88 110 PRO A N 1
ATOM 816 C CA . PRO A 1 110 ? 25.782 14.881 -16.559 1.00 81.88 110 PRO A CA 1
ATOM 817 C C . PRO A 1 110 ? 27.078 14.615 -15.780 1.00 81.88 110 PRO A C 1
ATOM 819 O O . PRO A 1 110 ? 28.037 14.094 -16.348 1.00 81.88 110 PRO A O 1
ATOM 822 N N . ALA A 1 111 ? 27.139 14.960 -14.490 1.00 81.81 111 ALA A N 1
ATOM 823 C CA . ALA A 1 111 ? 28.346 14.771 -13.699 1.00 81.81 111 ALA A CA 1
ATOM 824 C C . ALA A 1 111 ? 28.594 13.269 -13.425 1.00 81.81 111 ALA A C 1
ATOM 826 O O . ALA A 1 111 ? 27.658 12.544 -13.075 1.00 81.81 111 ALA A O 1
ATOM 827 N N . PRO A 1 112 ? 29.846 12.776 -13.513 1.00 84.06 112 PRO A N 1
ATOM 828 C CA . PRO A 1 112 ? 30.199 11.375 -13.264 1.00 84.06 112 PRO A CA 1
ATOM 829 C C . PRO A 1 112 ? 30.232 11.055 -11.756 1.00 84.06 112 PRO A C 1
ATOM 831 O O . PRO A 1 112 ? 31.236 10.594 -11.213 1.00 84.06 112 PRO A O 1
ATOM 834 N N . VAL A 1 113 ? 29.137 11.336 -11.047 1.00 80.19 113 VAL A N 1
ATOM 835 C CA . VAL A 1 113 ? 28.976 11.105 -9.606 1.00 80.19 113 VAL A CA 1
ATOM 836 C C . VAL A 1 113 ? 27.930 10.017 -9.394 1.00 80.19 113 VAL A C 1
ATOM 838 O O . VAL A 1 113 ? 26.932 9.930 -10.114 1.00 80.19 113 VAL A O 1
ATOM 841 N N . SER A 1 114 ? 28.139 9.152 -8.401 1.00 80.75 114 SER A N 1
ATOM 842 C CA . SER A 1 114 ? 27.188 8.083 -8.116 1.00 80.75 114 SER A CA 1
ATOM 843 C C . SER A 1 114 ? 25.850 8.679 -7.664 1.00 80.75 114 SER A C 1
ATOM 845 O O . SER A 1 114 ? 25.733 9.294 -6.605 1.00 80.75 114 SER A O 1
ATOM 847 N N . ARG A 1 115 ? 24.801 8.463 -8.467 1.00 73.50 115 ARG A N 1
ATOM 848 C CA . ARG A 1 115 ? 23.441 8.959 -8.185 1.00 73.50 115 ARG A CA 1
ATOM 849 C C . ARG A 1 115 ? 22.966 8.548 -6.789 1.00 73.50 115 ARG A C 1
ATOM 851 O O . ARG A 1 115 ? 22.335 9.332 -6.100 1.00 73.50 115 ARG A O 1
ATOM 858 N N . ARG A 1 116 ? 23.345 7.352 -6.323 1.00 78.94 116 ARG A N 1
ATOM 859 C CA . ARG A 1 116 ? 23.026 6.885 -4.965 1.00 78.94 116 ARG A CA 1
ATOM 860 C C . ARG A 1 116 ? 23.563 7.825 -3.878 1.00 78.94 116 ARG A C 1
ATOM 862 O O . ARG A 1 116 ? 22.803 8.172 -2.98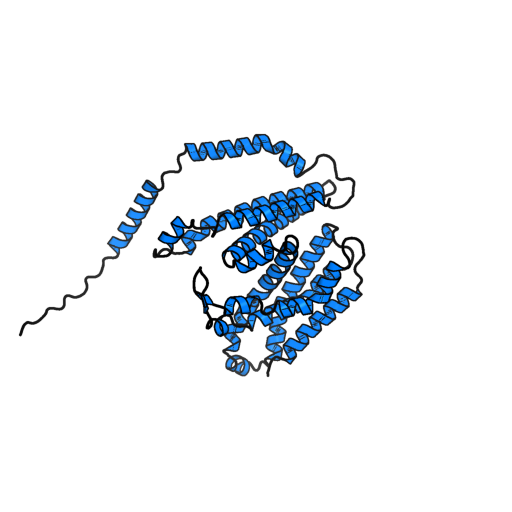9 1.00 78.94 116 ARG A O 1
ATOM 869 N N . MET A 1 117 ? 24.808 8.304 -3.962 1.00 78.06 117 MET A N 1
ATOM 870 C CA . MET A 1 117 ? 25.355 9.205 -2.931 1.00 78.06 117 MET A CA 1
ATOM 871 C C . MET A 1 117 ? 24.605 10.537 -2.833 1.00 78.06 117 MET A C 1
ATOM 873 O O . MET A 1 117 ? 24.529 11.101 -1.748 1.00 78.06 117 MET A O 1
ATOM 877 N N . LEU A 1 118 ? 24.053 11.029 -3.944 1.00 72.62 118 LEU A N 1
ATOM 878 C CA . LEU A 1 118 ? 23.334 12.304 -3.977 1.00 72.62 118 LEU A CA 1
ATOM 879 C C . LEU A 1 118 ? 21.896 12.182 -3.455 1.00 72.62 118 LEU A C 1
ATOM 881 O O . LEU A 1 118 ? 21.385 13.114 -2.845 1.00 72.62 118 LEU A O 1
ATOM 885 N N . LEU A 1 119 ? 21.250 11.034 -3.683 1.00 77.75 119 LEU A N 1
ATOM 886 C CA . LEU A 1 119 ? 19.825 10.846 -3.394 1.00 77.75 119 LEU A CA 1
ATOM 887 C C . LEU A 1 119 ? 19.564 10.218 -2.014 1.00 77.75 119 LEU A C 1
ATOM 889 O O . LEU A 1 119 ? 18.500 10.435 -1.440 1.00 77.75 119 LEU A O 1
ATOM 893 N N . THR A 1 120 ? 20.504 9.438 -1.463 1.00 82.06 120 THR A N 1
ATOM 894 C CA . THR A 1 120 ? 20.297 8.735 -0.181 1.00 82.06 120 THR A CA 1
ATOM 895 C C . THR A 1 120 ? 20.016 9.674 1.000 1.00 82.06 120 THR A C 1
ATOM 897 O O . THR A 1 120 ? 19.070 9.390 1.735 1.00 82.06 120 THR A O 1
ATOM 900 N N . PRO A 1 121 ? 20.757 10.783 1.215 1.00 78.56 121 PRO A N 1
ATOM 901 C CA . PRO A 1 121 ? 20.545 11.631 2.393 1.00 78.56 121 PRO A CA 1
ATOM 902 C C . PRO A 1 121 ? 19.161 12.286 2.402 1.00 78.56 121 PRO A C 1
ATOM 904 O O . PRO A 1 121 ? 18.457 12.271 3.407 1.00 78.56 121 PRO A O 1
ATOM 907 N N . SER A 1 122 ? 18.730 12.803 1.258 1.00 75.81 122 SER A N 1
ATOM 908 C CA . SER A 1 122 ? 17.437 13.466 1.103 1.00 75.81 122 SER A CA 1
ATOM 909 C C . SER A 1 122 ? 16.270 12.479 1.155 1.00 75.81 122 SER A C 1
ATOM 911 O O . SER A 1 122 ? 15.275 12.749 1.826 1.00 75.81 122 SER A O 1
ATOM 913 N N . LEU A 1 123 ? 16.425 11.286 0.568 1.00 82.94 123 LEU A N 1
ATOM 914 C CA . LEU A 1 123 ? 15.460 10.199 0.744 1.00 82.94 123 LEU A CA 1
ATOM 915 C C . LEU A 1 123 ? 15.345 9.783 2.218 1.00 82.94 123 LEU A C 1
ATOM 917 O O . LEU A 1 123 ? 14.236 9.613 2.718 1.00 82.94 123 LEU A O 1
ATOM 921 N N . SER A 1 124 ? 16.474 9.654 2.924 1.00 84.06 124 SER A N 1
ATOM 922 C CA . SER A 1 124 ? 16.475 9.286 4.344 1.00 84.06 124 SER A CA 1
ATOM 923 C C . SER A 1 124 ? 15.769 10.332 5.205 1.00 84.06 124 SER A C 1
ATOM 925 O O . SER A 1 124 ? 14.994 9.969 6.086 1.00 84.06 124 SER A O 1
ATOM 927 N N . LEU A 1 125 ? 15.949 11.619 4.890 1.00 80.44 125 LEU A N 1
ATOM 928 C CA . LEU A 1 125 ? 15.288 12.716 5.588 1.00 80.44 125 LEU A CA 1
ATOM 929 C C . LEU A 1 125 ? 13.777 12.720 5.325 1.00 80.44 125 LEU A C 1
ATOM 931 O O . LEU A 1 125 ? 13.004 12.874 6.265 1.00 80.44 125 LEU A O 1
ATOM 935 N N . ALA A 1 126 ? 13.343 12.485 4.083 1.00 83.44 126 ALA A N 1
ATOM 936 C CA . ALA A 1 126 ? 11.921 12.389 3.747 1.00 83.44 126 ALA A CA 1
ATOM 937 C C . ALA A 1 126 ? 11.238 11.197 4.443 1.00 83.44 126 ALA A C 1
ATOM 939 O O . ALA A 1 126 ? 10.137 11.345 4.978 1.00 83.44 126 ALA A O 1
ATOM 940 N N . ILE A 1 127 ? 11.899 10.033 4.481 1.00 87.38 127 ILE A N 1
ATOM 941 C CA . ILE A 1 127 ? 11.403 8.845 5.192 1.00 87.38 127 ILE A CA 1
ATOM 942 C C . ILE A 1 127 ? 11.332 9.118 6.698 1.00 87.38 127 ILE A C 1
ATOM 944 O O . ILE A 1 127 ? 10.303 8.837 7.306 1.00 87.38 127 ILE A O 1
ATOM 948 N N . ALA A 1 128 ? 12.376 9.706 7.289 1.00 86.44 128 ALA A N 1
ATOM 949 C CA . ALA A 1 128 ? 12.407 10.032 8.713 1.00 86.44 128 ALA A CA 1
ATOM 950 C C . ALA A 1 128 ? 11.318 11.047 9.096 1.00 86.44 128 ALA A C 1
ATOM 952 O O . ALA A 1 128 ? 10.572 10.815 10.045 1.00 86.44 128 ALA A O 1
ATOM 953 N N . ALA A 1 129 ? 11.168 12.130 8.328 1.00 84.00 129 ALA A N 1
ATOM 954 C CA . ALA A 1 129 ? 10.126 13.130 8.557 1.00 84.00 129 ALA A CA 1
ATOM 955 C C . ALA A 1 129 ? 8.722 12.515 8.460 1.00 84.00 129 ALA A C 1
ATOM 957 O O . ALA A 1 129 ? 7.876 12.753 9.320 1.00 84.00 129 ALA A O 1
ATOM 958 N N . SER A 1 130 ? 8.494 11.665 7.456 1.00 87.00 130 SER A N 1
ATOM 959 C CA . SER A 1 130 ? 7.215 10.969 7.288 1.00 87.00 130 SER A CA 1
ATOM 960 C C . SER A 1 130 ? 6.946 10.005 8.443 1.00 87.00 130 SER A C 1
ATOM 962 O O . SER A 1 130 ? 5.842 9.996 8.974 1.00 87.00 130 SER A O 1
ATOM 964 N N . ALA A 1 131 ? 7.956 9.255 8.893 1.00 90.31 131 ALA A N 1
ATOM 965 C CA . ALA A 1 131 ? 7.840 8.359 10.040 1.00 90.31 131 ALA A CA 1
ATOM 966 C C . ALA A 1 131 ? 7.433 9.110 11.318 1.00 90.31 131 ALA A C 1
ATOM 968 O O . ALA A 1 131 ? 6.545 8.653 12.032 1.00 90.31 131 ALA A O 1
ATOM 969 N N . VAL A 1 132 ? 8.032 10.279 11.578 1.00 87.88 132 VAL A N 1
ATOM 970 C CA . VAL A 1 132 ? 7.692 11.126 12.735 1.00 87.88 132 VAL A CA 1
ATOM 971 C C . VAL A 1 132 ? 6.254 11.640 12.640 1.00 87.88 132 VAL A C 1
ATOM 973 O O . VAL A 1 132 ? 5.496 11.496 13.597 1.00 87.88 132 VAL A O 1
ATOM 976 N N . ILE A 1 133 ? 5.846 12.180 11.485 1.00 86.56 133 ILE A N 1
ATOM 977 C CA . ILE A 1 133 ? 4.469 12.662 11.269 1.00 86.56 133 ILE A CA 1
ATOM 978 C C . ILE A 1 133 ? 3.467 11.520 11.470 1.00 86.56 133 ILE A C 1
ATOM 980 O O . ILE A 1 133 ? 2.463 11.676 12.165 1.00 86.56 133 ILE A O 1
ATOM 984 N N . GLY A 1 134 ? 3.763 10.348 10.911 1.00 84.50 134 GLY A N 1
ATOM 985 C CA . GLY A 1 134 ? 2.954 9.149 11.076 1.00 84.50 134 GLY A CA 1
ATOM 986 C C . GLY A 1 134 ? 2.845 8.693 12.527 1.00 84.50 134 GLY A C 1
ATOM 987 O O . GLY A 1 134 ? 1.738 8.445 12.998 1.00 84.50 134 GLY A O 1
ATOM 988 N N . ALA A 1 135 ? 3.961 8.631 13.254 1.00 88.19 135 ALA A N 1
ATOM 989 C CA . ALA A 1 135 ? 3.999 8.263 14.669 1.00 88.19 135 ALA A CA 1
ATOM 990 C C . ALA A 1 135 ? 3.116 9.180 15.528 1.00 88.19 135 ALA A C 1
ATOM 992 O O . ALA A 1 135 ? 2.315 8.697 16.329 1.00 88.19 135 ALA A O 1
ATOM 993 N N . VAL A 1 136 ? 3.216 10.496 15.316 1.00 88.44 136 VAL A N 1
ATOM 994 C CA . VAL A 1 136 ? 2.379 11.500 15.993 1.00 88.44 136 VAL A CA 1
ATOM 995 C C . VAL A 1 136 ? 0.902 11.299 15.651 1.00 88.44 136 VAL A C 1
ATOM 997 O O . VAL A 1 136 ? 0.050 11.330 16.535 1.00 88.44 136 VAL A O 1
ATOM 1000 N N . THR A 1 137 ? 0.596 11.023 14.382 1.00 86.38 137 THR A N 1
ATOM 1001 C CA . THR A 1 137 ? -0.777 10.768 13.929 1.00 86.38 137 THR A CA 1
ATOM 1002 C C . THR A 1 137 ? -1.358 9.498 14.569 1.00 86.38 137 THR A C 1
ATOM 1004 O O . THR A 1 137 ? -2.505 9.495 15.008 1.00 86.38 137 THR A O 1
ATOM 1007 N N . GLY A 1 138 ? -0.559 8.433 14.692 1.00 83.25 138 GLY A N 1
ATOM 1008 C CA . GLY A 1 138 ? -0.942 7.206 15.396 1.00 83.25 138 GLY A CA 1
ATOM 1009 C C . GLY A 1 138 ? -1.171 7.426 16.894 1.00 83.25 138 GLY A C 1
ATOM 1010 O O . GLY A 1 138 ? -2.121 6.887 17.463 1.00 83.25 138 GLY A O 1
ATOM 1011 N N . LEU A 1 139 ? -0.354 8.258 17.545 1.00 89.38 139 LEU A N 1
ATOM 1012 C CA . LEU A 1 139 ? -0.586 8.647 18.940 1.00 89.38 139 LEU A CA 1
ATOM 1013 C C . LEU A 1 139 ? -1.896 9.414 19.116 1.00 89.38 139 LEU A C 1
ATOM 1015 O O . LEU A 1 139 ? -2.613 9.139 20.073 1.00 89.38 139 LEU A O 1
ATOM 1019 N N . ALA A 1 140 ? -2.227 10.317 18.190 1.00 85.88 140 ALA A N 1
ATOM 1020 C CA . ALA A 1 140 ? -3.487 11.057 18.228 1.00 85.88 140 ALA A CA 1
ATOM 1021 C C . ALA A 1 140 ? -4.689 10.110 18.116 1.00 85.88 140 ALA A C 1
ATOM 1023 O O . ALA A 1 140 ? -5.597 10.157 18.938 1.00 85.88 140 ALA A O 1
ATOM 1024 N N . VAL A 1 141 ? -4.653 9.178 17.159 1.00 84.12 141 VAL A N 1
ATOM 1025 C CA . VAL A 1 141 ? -5.685 8.137 17.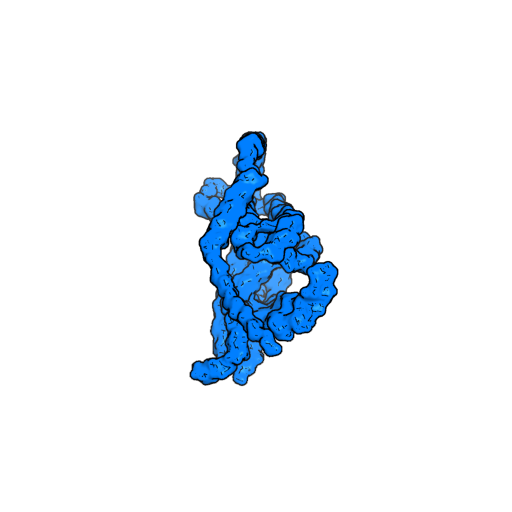016 1.00 84.12 141 VAL A CA 1
ATOM 1026 C C . VAL A 1 141 ? -5.857 7.347 18.309 1.00 84.12 141 VAL A C 1
ATOM 1028 O O . VAL A 1 141 ? -6.979 7.143 18.765 1.00 84.12 141 VAL A O 1
ATOM 1031 N N . LEU A 1 142 ? -4.750 6.929 18.924 1.00 87.69 142 LEU A N 1
ATOM 1032 C CA . LEU A 1 142 ? -4.792 6.174 20.169 1.00 87.69 142 LEU A CA 1
ATOM 1033 C C . LEU A 1 142 ? -5.363 7.000 21.327 1.00 87.69 142 LEU A C 1
ATOM 1035 O O . LEU A 1 142 ? -6.177 6.480 22.084 1.00 87.69 142 LEU A O 1
ATOM 1039 N N . GLY A 1 143 ? -4.962 8.265 21.460 1.00 86.06 143 GLY A N 1
ATOM 1040 C CA . GLY A 1 143 ? -5.422 9.149 22.532 1.00 86.06 143 GLY A CA 1
ATOM 1041 C C . GLY A 1 143 ? -6.922 9.426 22.491 1.00 86.06 143 GLY A C 1
ATOM 1042 O O . GLY A 1 143 ? -7.536 9.582 23.545 1.00 86.06 143 GLY A O 1
ATOM 1043 N N . HIS A 1 144 ? -7.507 9.418 21.291 1.00 83.00 144 HIS A N 1
ATOM 1044 C CA . HIS A 1 144 ? -8.943 9.599 21.067 1.00 83.00 144 HIS A CA 1
ATOM 1045 C C . HIS A 1 144 ? -9.760 8.305 21.067 1.00 83.00 144 HIS A C 1
ATOM 1047 O O . HIS A 1 144 ? -10.971 8.368 21.231 1.00 83.00 144 HIS A O 1
ATOM 1053 N N . ALA A 1 145 ? -9.139 7.141 20.865 1.00 80.88 145 ALA A N 1
ATOM 1054 C CA . ALA A 1 145 ? -9.857 5.868 20.739 1.00 80.88 145 ALA A CA 1
ATOM 1055 C C . ALA A 1 145 ? -9.716 4.950 21.960 1.00 80.88 145 ALA A C 1
ATOM 1057 O O . ALA A 1 145 ? -10.580 4.110 22.210 1.00 80.88 145 ALA A O 1
ATOM 1058 N N . ALA A 1 146 ? -8.607 5.045 22.697 1.00 80.00 146 ALA A N 1
ATOM 1059 C CA . ALA A 1 146 ? -8.290 4.080 23.738 1.00 80.00 146 ALA A CA 1
ATOM 1060 C C . ALA A 1 146 ? -8.984 4.403 25.065 1.00 80.00 146 ALA A C 1
ATOM 1062 O O . ALA A 1 146 ? -8.868 5.501 25.612 1.00 80.00 146 ALA A O 1
ATOM 1063 N N . THR A 1 147 ? -9.625 3.391 25.646 1.00 79.88 147 THR A N 1
ATOM 1064 C CA . THR A 1 147 ? -10.073 3.429 27.039 1.00 79.88 147 THR A CA 1
ATOM 1065 C C . THR A 1 147 ? -8.863 3.465 27.968 1.00 79.88 147 THR A C 1
ATOM 1067 O O . THR A 1 147 ? -7.920 2.690 27.800 1.00 79.88 147 THR A O 1
ATOM 1070 N N . ARG A 1 148 ? -8.878 4.358 28.961 1.00 84.00 148 ARG A N 1
ATOM 1071 C CA . ARG A 1 148 ? -7.789 4.477 29.938 1.00 84.00 148 ARG A CA 1
ATOM 1072 C C . ARG A 1 148 ? -7.967 3.463 31.072 1.00 84.00 148 ARG A C 1
ATOM 1074 O O . ARG A 1 148 ? -9.099 3.273 31.513 1.00 84.00 148 ARG A O 1
ATOM 1081 N N . PRO A 1 149 ? -6.876 2.873 31.594 1.00 88.06 149 PRO A N 1
ATOM 1082 C CA . PRO A 1 149 ? -5.468 3.104 31.243 1.00 88.06 149 PRO A CA 1
ATOM 1083 C C . PRO A 1 149 ? -5.037 2.425 29.930 1.00 88.06 149 PRO A C 1
ATOM 1085 O O . PRO A 1 149 ? -5.462 1.316 29.621 1.00 88.06 149 PRO A O 1
ATOM 1088 N N . VAL A 1 150 ? -4.154 3.083 29.169 1.00 83.25 150 VAL A N 1
ATOM 1089 C CA . VAL A 1 150 ? -3.665 2.571 27.877 1.00 83.25 150 VAL A CA 1
ATOM 1090 C C . VAL A 1 150 ? -2.403 1.727 28.095 1.00 83.25 150 VAL A C 1
ATOM 1092 O O . VAL A 1 150 ? -1.422 2.246 28.633 1.00 83.25 150 VAL A O 1
ATOM 1095 N N . PRO A 1 151 ? -2.373 0.448 27.683 1.00 83.19 151 PRO A N 1
ATOM 1096 C CA . PRO A 1 151 ? -1.185 -0.382 27.837 1.00 83.19 151 PRO A CA 1
ATOM 1097 C C . PRO A 1 151 ? -0.070 0.072 26.885 1.00 83.19 151 PRO A C 1
ATOM 1099 O O . PRO A 1 151 ? -0.324 0.470 25.746 1.00 83.19 151 PRO A O 1
ATOM 1102 N N . ALA A 1 152 ? 1.189 -0.055 27.319 1.00 86.50 152 ALA A N 1
ATOM 1103 C CA . ALA A 1 152 ? 2.355 0.357 26.529 1.00 86.50 152 ALA A CA 1
ATOM 1104 C C . ALA A 1 152 ? 2.407 -0.317 25.144 1.00 86.50 152 ALA A C 1
ATOM 1106 O O . ALA A 1 152 ? 2.791 0.312 24.161 1.00 86.50 152 ALA A O 1
ATOM 1107 N N . ALA A 1 153 ? 1.955 -1.572 25.040 1.00 75.88 153 ALA A N 1
ATOM 1108 C CA . ALA A 1 153 ? 1.880 -2.297 23.772 1.00 75.88 153 ALA A CA 1
ATOM 1109 C C . ALA A 1 153 ? 0.981 -1.593 22.736 1.00 75.88 153 ALA A C 1
ATOM 1111 O O . ALA A 1 153 ? 1.346 -1.521 21.565 1.00 75.88 153 ALA A O 1
ATOM 1112 N N . SER A 1 154 ? -0.148 -1.013 23.160 1.00 77.94 154 SER A N 1
ATOM 1113 C CA . SER A 1 154 ? -1.039 -0.254 22.272 1.00 77.94 154 SER A CA 1
ATOM 1114 C C . SER A 1 154 ? -0.409 1.059 21.815 1.00 77.94 154 SER A C 1
ATOM 1116 O O . SER A 1 154 ? -0.593 1.454 20.665 1.00 77.94 154 SER A O 1
ATOM 1118 N N . VAL A 1 155 ? 0.395 1.697 22.675 1.00 86.94 155 VAL A N 1
ATOM 1119 C CA . VAL A 1 155 ? 1.191 2.879 22.308 1.00 86.94 155 VAL A CA 1
ATOM 1120 C C . VAL A 1 155 ? 2.190 2.527 21.208 1.00 86.94 155 VAL A C 1
ATOM 1122 O O . VAL A 1 155 ? 2.181 3.156 20.150 1.00 86.94 155 VAL A O 1
ATOM 1125 N N . PHE A 1 156 ? 2.990 1.476 21.404 1.00 80.50 156 PHE A N 1
ATOM 1126 C CA . PHE A 1 156 ? 3.966 1.025 20.407 1.00 80.50 156 PHE A CA 1
ATOM 1127 C C . PHE A 1 156 ? 3.320 0.594 19.090 1.00 80.50 156 PHE A C 1
ATOM 1129 O O . PHE A 1 156 ? 3.821 0.954 18.021 1.00 80.50 156 PHE A O 1
ATOM 1136 N N . ALA A 1 157 ? 2.212 -0.148 19.151 1.00 75.94 157 ALA A N 1
ATOM 1137 C CA . ALA A 1 157 ? 1.484 -0.585 17.967 1.00 75.94 157 ALA A CA 1
ATOM 1138 C C . ALA A 1 157 ? 0.944 0.611 17.172 1.00 75.94 157 ALA A C 1
ATOM 1140 O O . ALA A 1 157 ? 1.170 0.687 15.964 1.00 75.94 157 ALA A O 1
ATOM 1141 N N . SER A 1 158 ? 0.307 1.577 17.843 1.00 81.44 158 SER A N 1
ATOM 1142 C CA . SER A 1 158 ? -0.265 2.744 17.167 1.00 81.44 158 SER A CA 1
ATOM 1143 C C . SER A 1 158 ? 0.808 3.649 16.559 1.00 81.44 158 SER A C 1
ATOM 1145 O O . SER A 1 158 ? 0.693 4.066 15.406 1.00 81.44 158 SER A O 1
ATOM 1147 N N . VAL A 1 159 ? 1.904 3.889 17.291 1.00 86.94 159 VAL A N 1
ATOM 1148 C CA . VAL A 1 159 ? 3.066 4.647 16.797 1.00 86.94 159 VAL A CA 1
ATOM 1149 C C . VAL A 1 159 ? 3.663 3.985 15.557 1.00 86.94 159 VAL A C 1
ATOM 1151 O O . VAL A 1 159 ? 3.891 4.650 14.547 1.00 86.94 159 VAL A O 1
ATOM 1154 N N . SER A 1 160 ? 3.889 2.671 15.617 1.00 79.81 160 SER A N 1
ATOM 1155 C CA . SER A 1 160 ? 4.501 1.914 14.521 1.00 79.81 160 SER A CA 1
ATOM 1156 C C . SER A 1 160 ? 3.596 1.873 13.292 1.00 79.81 160 SER A C 1
ATOM 1158 O O . SER A 1 160 ? 4.071 2.055 12.172 1.00 79.81 160 SER A O 1
ATOM 1160 N N . PHE A 1 161 ? 2.289 1.682 13.493 1.00 77.19 161 PHE A N 1
ATOM 1161 C CA . PHE A 1 161 ? 1.306 1.665 12.414 1.00 77.19 161 PHE A CA 1
ATOM 1162 C C . PHE A 1 161 ? 1.181 3.035 11.741 1.00 77.19 161 PHE A C 1
ATOM 1164 O O . PHE A 1 161 ? 1.238 3.132 10.514 1.00 77.19 161 PHE A O 1
ATOM 1171 N N . GLY A 1 162 ? 1.096 4.105 12.536 1.00 80.06 162 GLY A N 1
ATOM 1172 C CA . GLY A 1 162 ? 1.082 5.471 12.028 1.00 80.06 162 GLY A CA 1
ATOM 1173 C C . GLY A 1 162 ? 2.347 5.800 11.233 1.00 80.06 162 GLY A C 1
ATOM 1174 O O . GLY A 1 162 ? 2.256 6.288 10.105 1.00 80.06 162 GLY A O 1
ATOM 1175 N N . ALA A 1 163 ? 3.528 5.475 11.774 1.00 84.00 163 ALA A N 1
ATOM 1176 C CA . ALA A 1 163 ? 4.810 5.681 11.099 1.00 84.00 163 ALA A CA 1
ATOM 1177 C C . ALA A 1 163 ? 4.888 4.915 9.770 1.00 84.00 163 ALA A C 1
ATOM 1179 O O . ALA A 1 163 ? 5.230 5.500 8.741 1.00 84.00 163 ALA A O 1
ATOM 1180 N N . ALA A 1 164 ? 4.524 3.630 9.767 1.00 80.81 164 ALA A N 1
ATOM 1181 C CA . ALA A 1 164 ? 4.511 2.802 8.564 1.00 80.81 164 ALA A CA 1
ATOM 1182 C C . ALA A 1 164 ? 3.560 3.358 7.494 1.00 80.81 164 ALA A C 1
ATOM 1184 O O . ALA A 1 164 ? 3.920 3.419 6.317 1.00 80.81 164 ALA A O 1
ATOM 1185 N N . GLY A 1 165 ? 2.375 3.816 7.897 1.00 79.88 165 GLY A N 1
ATOM 1186 C CA . GLY A 1 165 ? 1.397 4.404 6.991 1.00 79.88 165 GLY A CA 1
ATOM 1187 C C . GLY A 1 165 ? 1.871 5.709 6.347 1.00 79.88 165 GLY A C 1
ATOM 1188 O O . GLY A 1 165 ? 1.783 5.861 5.130 1.00 79.88 165 GLY A O 1
ATOM 1189 N N . ALA A 1 166 ? 2.480 6.613 7.115 1.00 81.69 166 ALA A N 1
ATOM 1190 C CA . ALA A 1 166 ? 3.044 7.844 6.561 1.00 81.69 166 ALA A CA 1
ATOM 1191 C C . ALA A 1 166 ? 4.277 7.588 5.672 1.00 81.69 166 ALA A C 1
ATOM 1193 O O . ALA A 1 166 ? 4.437 8.245 4.641 1.00 81.69 166 ALA A O 1
ATOM 1194 N N . ILE A 1 167 ? 5.119 6.598 6.000 1.00 82.44 167 ILE A N 1
ATOM 1195 C CA . ILE A 1 167 ? 6.189 6.139 5.096 1.00 82.44 167 ILE A CA 1
ATOM 1196 C C . ILE A 1 167 ? 5.584 5.609 3.789 1.00 82.44 167 ILE A C 1
ATOM 1198 O O . ILE A 1 167 ? 6.083 5.938 2.713 1.00 82.44 167 ILE A O 1
ATOM 1202 N N . ALA A 1 168 ? 4.495 4.837 3.850 1.00 78.69 168 ALA A N 1
ATOM 1203 C CA . ALA A 1 168 ? 3.807 4.353 2.655 1.00 78.69 168 ALA A CA 1
ATOM 1204 C C . ALA A 1 168 ? 3.265 5.510 1.800 1.00 78.69 168 ALA A C 1
ATOM 1206 O O . ALA A 1 168 ? 3.430 5.488 0.580 1.00 78.69 168 ALA A O 1
ATOM 1207 N N . VAL A 1 169 ? 2.712 6.560 2.418 1.00 82.31 169 VAL A N 1
ATOM 1208 C CA . VAL A 1 169 ? 2.314 7.799 1.725 1.00 82.31 169 VAL A CA 1
ATOM 1209 C C . VAL A 1 169 ? 3.515 8.488 1.073 1.00 82.31 169 VAL A C 1
ATOM 1211 O O . VAL A 1 169 ? 3.412 8.958 -0.060 1.00 82.31 169 VAL A O 1
ATOM 1214 N N . ALA A 1 170 ? 4.673 8.518 1.731 1.00 84.25 170 ALA A N 1
ATOM 1215 C CA . ALA A 1 170 ? 5.877 9.118 1.165 1.00 84.25 170 ALA A CA 1
ATOM 1216 C C . ALA A 1 170 ? 6.428 8.333 -0.030 1.00 84.25 170 ALA A C 1
ATOM 1218 O O . ALA A 1 170 ? 6.785 8.916 -1.057 1.00 84.25 170 ALA A O 1
ATOM 1219 N N . LEU A 1 171 ? 6.436 7.004 0.067 1.00 83.44 171 LEU A N 1
ATOM 1220 C CA . LEU A 1 171 ? 6.769 6.121 -1.048 1.00 83.44 171 LEU A CA 1
ATOM 1221 C C . LEU A 1 171 ? 5.755 6.265 -2.186 1.00 83.44 171 LEU A C 1
ATOM 1223 O O . LEU A 1 171 ? 6.153 6.305 -3.349 1.00 83.44 171 LEU A O 1
ATOM 1227 N N . LEU A 1 172 ? 4.467 6.422 -1.874 1.00 79.81 172 LEU A N 1
ATOM 1228 C CA . LEU A 1 172 ? 3.438 6.713 -2.867 1.00 79.81 172 LEU A CA 1
ATOM 1229 C C . LEU A 1 172 ? 3.689 8.059 -3.548 1.00 79.81 172 LEU A C 1
ATOM 1231 O O . LEU A 1 172 ? 3.586 8.139 -4.767 1.00 79.81 172 LEU A O 1
ATOM 1235 N N . ALA A 1 173 ? 4.055 9.103 -2.805 1.00 80.44 173 ALA A N 1
ATOM 1236 C CA . ALA A 1 173 ? 4.396 10.400 -3.378 1.00 80.44 173 ALA A CA 1
ATOM 1237 C C . ALA A 1 173 ? 5.610 10.293 -4.318 1.00 80.44 173 ALA A C 1
ATOM 1239 O O . ALA A 1 173 ? 5.567 10.816 -5.431 1.00 80.44 173 ALA A O 1
ATOM 1240 N N . LEU A 1 174 ? 6.651 9.547 -3.929 1.00 81.06 174 LEU A N 1
ATOM 1241 C CA . LEU A 1 174 ? 7.818 9.246 -4.771 1.00 81.06 174 LEU A CA 1
ATOM 1242 C C . LEU A 1 174 ? 7.437 8.470 -6.039 1.00 81.06 174 LEU A C 1
ATOM 1244 O O . LEU A 1 174 ? 7.930 8.765 -7.131 1.00 81.06 174 LEU A O 1
ATOM 1248 N N . LEU A 1 175 ? 6.528 7.500 -5.919 1.00 78.50 175 LEU A N 1
ATOM 1249 C CA . LEU A 1 175 ? 5.943 6.820 -7.070 1.00 78.50 175 LEU A CA 1
ATOM 1250 C C . LEU A 1 175 ? 5.148 7.817 -7.925 1.00 78.50 175 LEU A C 1
ATOM 1252 O O . LEU A 1 175 ? 5.339 7.881 -9.125 1.00 78.50 175 LEU A O 1
ATOM 1256 N N . CYS A 1 176 ? 4.339 8.700 -7.363 1.00 74.88 176 CYS A N 1
ATOM 1257 C CA . CYS A 1 176 ? 3.596 9.682 -8.159 1.00 74.88 176 CYS A CA 1
ATOM 1258 C C . CYS A 1 176 ? 4.513 10.683 -8.882 1.00 74.88 176 CYS A C 1
ATOM 1260 O O . CYS A 1 176 ? 4.205 11.114 -9.991 1.00 74.88 176 CYS A O 1
ATOM 1262 N N . GLN A 1 177 ? 5.671 11.009 -8.303 1.00 78.56 177 GLN A N 1
ATOM 1263 C CA . GLN A 1 177 ? 6.693 11.842 -8.946 1.00 78.56 177 GLN A CA 1
ATOM 1264 C C . GLN A 1 177 ? 7.376 11.137 -10.113 1.00 78.56 177 GLN A C 1
ATOM 1266 O O . GLN A 1 177 ? 7.650 11.758 -11.138 1.00 78.56 177 GLN A O 1
ATOM 1271 N N . ARG A 1 178 ? 7.639 9.835 -9.973 1.00 74.75 178 ARG A N 1
ATOM 1272 C CA . ARG A 1 178 ? 8.180 9.025 -11.066 1.00 74.75 178 ARG A CA 1
ATOM 1273 C C . ARG A 1 178 ? 7.109 8.721 -12.132 1.00 74.75 178 ARG A C 1
ATOM 1275 O O . ARG A 1 178 ? 7.470 8.385 -13.255 1.00 74.75 178 ARG A O 1
ATOM 1282 N N . TRP A 1 179 ? 5.819 8.873 -11.804 1.00 65.44 179 TRP A N 1
ATOM 1283 C CA . TRP A 1 179 ? 4.680 8.458 -12.633 1.00 65.44 179 TRP A CA 1
ATOM 1284 C C . TRP A 1 179 ? 3.507 9.477 -12.586 1.00 65.44 179 TRP A C 1
ATOM 1286 O O . TRP A 1 179 ? 2.516 9.257 -11.884 1.00 65.44 179 TRP A O 1
ATOM 1296 N N . PRO A 1 180 ? 3.542 10.566 -13.383 1.00 68.19 180 PRO A N 1
ATOM 1297 C CA . PRO A 1 180 ? 2.556 11.662 -13.332 1.00 68.19 180 PRO A CA 1
ATOM 1298 C C . PRO A 1 180 ? 1.099 11.263 -13.633 1.00 68.19 180 PRO A C 1
ATOM 1300 O O . PRO A 1 180 ? 0.167 11.986 -13.290 1.00 68.19 180 PRO A O 1
ATOM 1303 N N . ALA A 1 181 ? 0.878 10.121 -14.291 1.00 63.31 181 ALA A N 1
ATOM 1304 C CA . ALA A 1 181 ? -0.461 9.596 -14.554 1.00 63.31 181 ALA A CA 1
ATOM 1305 C C . ALA A 1 181 ? -1.141 9.052 -13.283 1.00 63.31 181 ALA A C 1
ATOM 1307 O O . ALA A 1 181 ? -2.334 9.271 -13.096 1.00 63.31 181 ALA A O 1
ATOM 1308 N N . VAL A 1 182 ? -0.374 8.418 -12.387 1.00 56.34 182 VAL A N 1
ATOM 1309 C CA . VAL A 1 182 ? -0.863 7.917 -11.089 1.00 56.34 182 VAL A CA 1
ATOM 1310 C C . VAL A 1 182 ? -1.274 9.086 -10.196 1.00 56.34 182 VAL A C 1
ATOM 1312 O O . VAL A 1 182 ? -2.321 9.041 -9.561 1.00 56.34 182 VAL A O 1
ATOM 1315 N N . ALA A 1 183 ? -0.499 10.173 -10.239 1.00 63.81 183 ALA A N 1
ATOM 1316 C CA . ALA A 1 183 ? -0.832 11.433 -9.588 1.00 63.81 183 ALA A CA 1
ATOM 1317 C C . ALA A 1 183 ? -2.214 11.959 -10.008 1.00 63.81 183 ALA A C 1
ATOM 1319 O O . ALA A 1 183 ? -3.023 12.260 -9.144 1.00 63.81 183 ALA A O 1
ATOM 1320 N N . ARG A 1 184 ? -2.514 12.010 -11.314 1.00 64.94 184 ARG A N 1
ATOM 1321 C CA . ARG A 1 184 ? -3.815 12.494 -11.816 1.00 64.94 184 ARG A CA 1
ATOM 1322 C C . ARG A 1 184 ? -4.986 11.600 -11.413 1.00 64.94 184 ARG A C 1
ATOM 1324 O O . ARG A 1 184 ? -6.064 12.113 -11.143 1.00 64.94 184 ARG A O 1
ATOM 1331 N N . LEU A 1 185 ? -4.770 10.285 -11.366 1.00 57.56 185 LEU A N 1
ATOM 1332 C CA . LEU A 1 185 ? -5.793 9.333 -10.936 1.00 57.56 185 LEU A CA 1
ATOM 1333 C C . LEU A 1 185 ? -6.111 9.501 -9.441 1.00 57.56 185 LEU A C 1
ATOM 1335 O O . LEU A 1 185 ? -7.276 9.538 -9.069 1.00 57.56 185 LEU A O 1
ATOM 1339 N N . LEU A 1 186 ? -5.074 9.662 -8.611 1.00 60.00 186 LEU A N 1
ATOM 1340 C CA . LEU A 1 186 ? -5.200 9.883 -7.167 1.00 60.00 186 LEU A CA 1
ATOM 1341 C C . LEU A 1 186 ? -5.780 11.264 -6.832 1.00 60.00 186 LEU A C 1
ATOM 1343 O O . LEU A 1 186 ? -6.602 11.366 -5.927 1.00 60.00 186 LEU A O 1
ATOM 1347 N N . ASP A 1 187 ? -5.389 12.304 -7.575 1.00 61.50 187 ASP A N 1
ATOM 1348 C CA . ASP A 1 187 ? -5.900 13.672 -7.407 1.00 61.50 187 ASP A CA 1
ATOM 1349 C C . ASP A 1 187 ? -7.392 13.768 -7.774 1.00 61.50 187 ASP A C 1
ATOM 1351 O O . ASP A 1 187 ? -8.123 14.558 -7.182 1.00 61.50 187 ASP A O 1
ATOM 1355 N N . ALA A 1 188 ? -7.862 12.943 -8.717 1.00 54.41 188 ALA A N 1
ATOM 1356 C CA . ALA A 1 188 ? -9.272 12.864 -9.098 1.00 54.41 188 ALA A CA 1
ATOM 1357 C C . ALA A 1 188 ? -10.135 12.084 -8.087 1.00 54.41 188 ALA A C 1
ATOM 1359 O O . ALA A 1 188 ? -11.359 12.192 -8.110 1.00 54.41 188 ALA A O 1
ATOM 1360 N N . SER A 1 189 ? -9.526 11.295 -7.197 1.00 50.28 189 SER A N 1
ATOM 1361 C CA . SER A 1 189 ? -10.227 10.321 -6.362 1.00 50.28 189 SER A CA 1
ATOM 1362 C C . SER A 1 189 ? -9.976 10.557 -4.870 1.00 50.28 189 SER A C 1
ATOM 1364 O O . SER A 1 189 ? -9.390 9.713 -4.198 1.00 50.28 189 SER A O 1
ATOM 1366 N N . GLY A 1 190 ? -10.421 11.691 -4.325 1.00 43.75 190 GLY A N 1
ATOM 1367 C CA . GLY A 1 190 ? -10.155 12.117 -2.938 1.00 43.75 190 GLY A CA 1
ATOM 1368 C C . GLY A 1 190 ? -10.483 11.121 -1.802 1.00 43.75 190 GLY A C 1
ATOM 1369 O O . GLY A 1 190 ? -10.033 11.335 -0.685 1.00 43.75 190 GLY A O 1
ATOM 1370 N N . GLY A 1 191 ? -11.192 10.010 -2.059 1.00 42.84 191 GLY A N 1
ATOM 1371 C CA . GLY A 1 191 ? -11.394 8.890 -1.116 1.00 42.84 191 GLY A CA 1
ATOM 1372 C C . GLY A 1 191 ? -10.869 7.522 -1.593 1.00 42.84 191 GLY A C 1
ATOM 1373 O O . GLY A 1 191 ? -10.640 6.626 -0.782 1.00 42.84 191 GLY A O 1
ATOM 1374 N N . ALA A 1 192 ? -10.585 7.351 -2.890 1.00 45.59 192 ALA A N 1
ATOM 1375 C CA . ALA A 1 192 ? -10.019 6.108 -3.426 1.00 45.59 192 ALA A CA 1
ATOM 1376 C C . ALA A 1 192 ? -8.506 5.993 -3.186 1.00 45.59 192 ALA A C 1
ATOM 1378 O O . ALA A 1 192 ? -7.931 4.938 -3.423 1.00 45.59 192 ALA A O 1
ATOM 1379 N N . VAL A 1 193 ? -7.861 7.042 -2.664 1.00 43.94 193 VAL A N 1
ATOM 1380 C CA . VAL A 1 193 ? -6.442 7.048 -2.276 1.00 43.94 193 VAL A CA 1
ATOM 1381 C C . VAL A 1 193 ? -6.142 5.980 -1.220 1.00 43.94 193 VAL A C 1
ATOM 1383 O O . VAL A 1 193 ? -5.112 5.322 -1.309 1.00 43.94 193 VAL A O 1
ATOM 1386 N N . VAL A 1 194 ? -7.055 5.724 -0.277 1.00 47.56 194 VAL A N 1
ATOM 1387 C CA . VAL A 1 194 ? -6.872 4.701 0.772 1.00 47.56 194 VAL A CA 1
ATOM 1388 C C . VAL A 1 194 ? -7.057 3.282 0.214 1.00 47.56 194 VAL A C 1
ATOM 1390 O O . VAL A 1 194 ? -6.223 2.411 0.455 1.00 47.56 194 VAL A O 1
ATOM 1393 N N . CYS A 1 195 ? -8.077 3.052 -0.621 1.00 48.00 195 CYS A N 1
ATOM 1394 C CA . CYS A 1 195 ? -8.266 1.771 -1.323 1.00 48.00 195 CYS A CA 1
ATOM 1395 C C . CYS A 1 195 ? -7.165 1.513 -2.377 1.00 48.00 195 CYS A C 1
ATOM 1397 O O . CYS A 1 195 ? -6.726 0.380 -2.575 1.00 48.00 195 CYS A O 1
ATOM 1399 N N . GLY A 1 196 ? -6.661 2.573 -3.009 1.00 45.50 196 GLY A N 1
ATOM 1400 C CA . GLY A 1 196 ? -5.532 2.587 -3.939 1.00 45.50 196 GLY A CA 1
ATOM 1401 C C . GLY A 1 196 ? -4.198 2.283 -3.254 1.00 45.50 196 GLY A C 1
ATOM 1402 O O . GLY A 1 196 ? -3.408 1.492 -3.757 1.00 45.50 196 GLY A O 1
ATOM 1403 N N . LEU A 1 197 ? -3.960 2.839 -2.063 1.00 49.91 197 LEU A N 1
ATOM 1404 C CA . LEU A 1 197 ? -2.789 2.529 -1.231 1.00 49.91 197 LEU A CA 1
ATOM 1405 C C . LEU A 1 197 ? -2.769 1.060 -0.810 1.00 49.91 197 LEU A C 1
ATOM 1407 O O . LEU A 1 197 ? -1.719 0.423 -0.851 1.00 49.91 197 LEU A O 1
ATOM 1411 N N . LEU A 1 198 ? -3.932 0.501 -0.476 1.00 53.50 198 LEU A N 1
ATOM 1412 C CA . LEU A 1 198 ? -4.077 -0.907 -0.115 1.00 53.50 198 LEU A CA 1
ATOM 1413 C C . LEU A 1 198 ? -3.887 -1.849 -1.313 1.00 53.50 198 LEU A C 1
ATOM 1415 O O . LEU A 1 198 ? -3.222 -2.877 -1.188 1.00 53.50 198 LEU A O 1
ATOM 1419 N N . THR A 1 199 ? -4.393 -1.489 -2.492 1.00 53.53 199 THR A N 1
ATOM 1420 C CA . THR A 1 199 ? -4.239 -2.285 -3.727 1.00 53.53 199 THR A CA 1
ATOM 1421 C C . THR A 1 199 ? -2.832 -2.190 -4.330 1.00 53.53 199 THR A C 1
ATOM 1423 O O . THR A 1 199 ? -2.290 -3.182 -4.813 1.00 53.53 199 THR A O 1
ATOM 1426 N N . VAL A 1 200 ? -2.168 -1.036 -4.241 1.00 52.34 200 VAL A N 1
ATOM 1427 C CA . VAL A 1 200 ? -0.778 -0.875 -4.701 1.00 52.34 200 VAL A CA 1
ATOM 1428 C C . VAL A 1 200 ? 0.214 -1.532 -3.733 1.00 52.34 200 VAL A C 1
ATOM 1430 O O . VAL A 1 200 ? 1.182 -2.143 -4.189 1.00 52.34 200 VAL A O 1
ATOM 1433 N N . ALA A 1 201 ? -0.032 -1.484 -2.417 1.00 55.06 201 ALA A N 1
ATOM 1434 C CA . ALA A 1 201 ? 0.801 -2.170 -1.424 1.00 55.06 201 ALA A CA 1
ATOM 1435 C C . ALA A 1 201 ? 0.670 -3.702 -1.496 1.00 55.06 201 ALA A C 1
ATOM 1437 O O . ALA A 1 201 ? 1.680 -4.397 -1.413 1.00 55.06 201 ALA A O 1
ATOM 1438 N N . THR A 1 202 ? -0.537 -4.235 -1.723 1.00 54.53 202 THR A N 1
ATOM 1439 C CA . THR A 1 202 ? -0.768 -5.687 -1.885 1.00 54.53 202 THR A CA 1
ATOM 1440 C C . THR A 1 202 ? -0.098 -6.245 -3.134 1.00 54.53 202 THR A C 1
ATOM 1442 O O . THR A 1 202 ? 0.624 -7.238 -3.050 1.00 54.53 202 THR A O 1
ATOM 1445 N N . VAL A 1 203 ? -0.278 -5.590 -4.285 1.00 52.19 203 VAL A N 1
ATOM 1446 C CA . VAL A 1 203 ? 0.345 -6.022 -5.546 1.00 52.19 203 VAL A CA 1
ATOM 1447 C C . VAL A 1 203 ? 1.861 -5.805 -5.513 1.00 52.19 203 VAL A C 1
ATOM 1449 O O . VAL A 1 203 ? 2.606 -6.623 -6.045 1.00 52.19 203 VAL A O 1
ATOM 1452 N N . GLY A 1 204 ? 2.340 -4.746 -4.852 1.00 54.19 204 GLY A N 1
ATOM 1453 C CA . GLY A 1 204 ? 3.767 -4.504 -4.638 1.00 54.19 204 GLY A CA 1
ATOM 1454 C C . GLY A 1 204 ? 4.422 -5.571 -3.761 1.00 54.19 204 GLY A C 1
ATOM 1455 O O . GLY A 1 204 ? 5.443 -6.129 -4.154 1.00 54.19 204 GLY A O 1
ATOM 1456 N N . ALA A 1 205 ? 3.816 -5.905 -2.619 1.00 53.62 205 ALA A N 1
ATOM 1457 C CA . ALA A 1 205 ? 4.315 -6.937 -1.712 1.00 53.62 205 ALA A CA 1
ATOM 1458 C C . ALA A 1 205 ? 4.302 -8.327 -2.373 1.00 53.62 205 ALA A C 1
ATOM 1460 O O . ALA A 1 205 ? 5.302 -9.043 -2.324 1.00 53.62 205 ALA A O 1
ATOM 1461 N N . ALA A 1 206 ? 3.207 -8.687 -3.053 1.00 55.22 206 ALA A N 1
ATOM 1462 C CA . ALA A 1 206 ? 3.080 -9.961 -3.764 1.00 55.22 206 ALA A CA 1
ATOM 1463 C C . ALA A 1 206 ? 3.949 -10.042 -5.037 1.00 55.22 206 ALA A C 1
ATOM 1465 O O . ALA A 1 206 ? 4.272 -11.140 -5.488 1.00 55.22 206 ALA A O 1
ATOM 1466 N N . GLY A 1 207 ? 4.347 -8.902 -5.611 1.00 55.19 207 GLY A N 1
ATOM 1467 C CA . GLY A 1 207 ? 5.118 -8.824 -6.854 1.00 55.19 207 GLY A CA 1
ATOM 1468 C C . GLY A 1 207 ? 6.606 -9.149 -6.702 1.00 55.19 207 GLY A C 1
ATOM 1469 O O . GLY A 1 207 ? 7.167 -9.810 -7.576 1.00 55.19 207 GLY A O 1
ATOM 1470 N N . VAL A 1 208 ? 7.234 -8.779 -5.576 1.00 59.19 208 VAL A N 1
ATOM 1471 C CA . VAL A 1 208 ? 8.680 -8.986 -5.320 1.00 59.19 208 VAL A CA 1
ATOM 1472 C C . VAL A 1 208 ? 9.167 -10.424 -5.589 1.00 59.19 208 VAL A C 1
ATOM 1474 O O . VAL A 1 208 ? 10.183 -10.577 -6.269 1.00 59.19 208 VAL A O 1
ATOM 1477 N N . PRO A 1 209 ? 8.480 -11.498 -5.142 1.00 57.03 209 PRO A N 1
ATOM 1478 C CA . PRO A 1 209 ? 8.914 -12.868 -5.440 1.00 57.03 209 PRO A CA 1
ATOM 1479 C C . PRO A 1 209 ? 8.691 -13.284 -6.906 1.00 57.03 209 PRO A C 1
ATOM 1481 O O . PRO A 1 209 ? 9.323 -14.227 -7.389 1.00 57.03 209 PRO A O 1
ATOM 1484 N N . THR A 1 210 ? 7.812 -12.588 -7.633 1.00 57.84 210 THR A N 1
ATOM 1485 C CA . THR A 1 210 ? 7.413 -12.933 -9.008 1.00 57.84 210 THR A CA 1
ATOM 1486 C C . THR A 1 210 ? 8.274 -12.270 -10.087 1.00 57.84 210 THR A C 1
ATOM 1488 O O . THR A 1 210 ? 8.171 -12.636 -11.256 1.00 57.84 210 THR A O 1
ATOM 1491 N N . GLU A 1 211 ? 9.197 -11.375 -9.733 1.00 60.31 211 GLU A N 1
ATOM 1492 C CA . GLU A 1 211 ? 10.082 -10.716 -10.708 1.00 60.31 211 GLU A CA 1
ATOM 1493 C C . GLU A 1 211 ? 11.007 -11.722 -11.436 1.00 60.31 211 GLU A C 1
ATOM 1495 O O . GLU A 1 211 ? 11.332 -11.570 -12.615 1.00 60.31 211 GLU A O 1
ATOM 1500 N N . SER A 1 212 ? 11.362 -12.828 -10.767 1.00 55.62 212 SER A N 1
ATOM 1501 C CA . SER A 1 212 ? 12.169 -13.929 -11.328 1.00 55.62 212 SER A CA 1
ATOM 1502 C C . SER A 1 212 ? 11.485 -14.678 -12.482 1.00 55.62 212 SER A C 1
ATOM 1504 O O . SER A 1 212 ? 12.154 -15.305 -13.306 1.00 55.62 212 SER A O 1
ATOM 1506 N N . THR A 1 213 ? 10.152 -14.592 -12.577 1.00 57.56 213 THR A N 1
ATOM 1507 C CA . THR A 1 213 ? 9.336 -15.346 -13.547 1.00 57.56 213 THR A CA 1
ATOM 1508 C C . THR A 1 213 ? 9.659 -14.967 -14.993 1.00 57.56 213 THR A C 1
ATOM 1510 O O . THR A 1 213 ? 9.548 -15.795 -15.896 1.00 57.56 213 THR A O 1
ATOM 1513 N N . HIS A 1 214 ? 10.124 -13.735 -15.216 1.00 59.66 214 HIS A N 1
ATOM 1514 C CA . HIS A 1 214 ? 10.524 -13.249 -16.533 1.00 59.66 214 HIS A CA 1
ATOM 1515 C C . HIS A 1 214 ? 11.803 -13.929 -17.059 1.00 59.66 214 HIS A C 1
ATOM 1517 O O . HIS A 1 214 ? 11.911 -14.214 -18.252 1.00 59.66 214 HIS A O 1
ATOM 1523 N N . SER A 1 215 ? 12.767 -14.218 -16.177 1.00 57.47 215 SER A N 1
ATOM 1524 C CA . SER A 1 215 ? 14.033 -14.870 -16.551 1.00 57.47 215 SER A CA 1
ATOM 1525 C C . SER A 1 215 ? 13.827 -16.343 -16.929 1.00 57.47 215 SER A C 1
ATOM 1527 O O . SER A 1 215 ? 14.464 -16.860 -17.844 1.00 57.47 215 SER A O 1
ATOM 1529 N N . GLU A 1 216 ? 12.873 -17.015 -16.284 1.00 56.72 216 GLU A N 1
ATOM 1530 C CA . GLU A 1 216 ? 12.575 -18.431 -16.526 1.00 56.72 216 GLU A CA 1
ATOM 1531 C C . GLU A 1 216 ? 11.695 -18.694 -17.747 1.00 56.72 216 GLU A C 1
ATOM 1533 O O . GLU A 1 216 ? 11.839 -19.742 -18.375 1.00 56.72 216 GLU A O 1
ATOM 1538 N N . ALA A 1 217 ? 10.841 -17.745 -18.148 1.00 59.06 217 ALA A N 1
ATOM 1539 C CA . ALA A 1 217 ? 10.093 -17.850 -19.405 1.00 59.06 217 ALA A CA 1
ATOM 1540 C C . ALA A 1 217 ? 11.026 -17.973 -20.630 1.00 59.06 217 ALA A C 1
ATOM 1542 O O . ALA A 1 217 ? 10.647 -18.561 -21.641 1.00 59.06 217 ALA A O 1
ATOM 1543 N N . ARG A 1 218 ? 12.270 -17.480 -20.523 1.00 56.81 218 ARG A N 1
ATOM 1544 C CA . ARG A 1 218 ? 13.329 -17.665 -21.531 1.00 56.81 218 ARG A CA 1
ATOM 1545 C C . ARG A 1 218 ? 14.021 -19.032 -21.464 1.00 56.81 218 ARG A C 1
ATOM 1547 O O . ARG A 1 218 ? 14.728 -19.391 -22.399 1.00 56.81 218 ARG A O 1
ATOM 1554 N N . SER A 1 219 ? 13.785 -19.812 -20.412 1.00 66.88 219 SER A N 1
ATOM 1555 C CA . SER A 1 219 ? 14.520 -21.040 -20.088 1.00 66.88 219 SER A CA 1
ATOM 1556 C C . SER A 1 219 ? 13.609 -22.269 -20.060 1.00 66.88 219 SER A C 1
ATOM 1558 O O . SER A 1 219 ? 13.709 -23.111 -19.171 1.00 66.88 219 SER A O 1
ATOM 1560 N N . ALA A 1 220 ? 12.735 -22.425 -21.061 1.00 75.31 220 ALA A N 1
ATOM 1561 C CA . ALA A 1 220 ? 11.890 -23.619 -21.207 1.00 75.31 220 ALA A CA 1
ATOM 1562 C C . ALA A 1 220 ? 12.703 -24.934 -21.224 1.00 75.31 220 ALA A C 1
ATOM 1564 O O . ALA A 1 220 ? 12.225 -25.972 -20.771 1.00 75.31 220 ALA A O 1
ATOM 1565 N N . ALA A 1 221 ? 13.956 -24.884 -21.690 1.00 77.19 221 ALA A N 1
ATOM 1566 C CA . ALA A 1 221 ? 14.893 -26.003 -21.630 1.00 77.19 221 ALA A CA 1
ATOM 1567 C C . ALA A 1 221 ? 15.230 -26.426 -20.186 1.00 77.19 221 ALA A C 1
ATOM 1569 O O . ALA A 1 221 ? 15.336 -27.615 -19.907 1.00 77.19 221 ALA A O 1
ATOM 1570 N N . LEU A 1 222 ? 15.326 -25.474 -19.255 1.00 80.31 222 LEU A N 1
ATOM 1571 C CA . LEU A 1 222 ? 15.665 -25.728 -17.854 1.00 80.31 222 LEU A CA 1
ATOM 1572 C C . LEU A 1 222 ? 14.505 -26.414 -17.113 1.00 80.31 222 LEU A C 1
ATOM 1574 O O . LEU A 1 222 ? 14.732 -27.334 -16.334 1.00 80.31 222 LEU A O 1
ATOM 1578 N N . LEU A 1 223 ? 13.255 -26.062 -17.438 1.00 81.56 223 LEU A N 1
ATOM 1579 C CA . LEU A 1 223 ? 12.069 -26.766 -16.928 1.00 81.56 223 LEU A CA 1
ATOM 1580 C C . LEU A 1 223 ? 11.965 -28.205 -17.452 1.00 81.56 223 LEU A C 1
ATOM 1582 O O . LEU A 1 223 ? 11.574 -29.101 -16.704 1.00 81.56 223 LEU A O 1
ATOM 1586 N N . ARG A 1 224 ? 12.362 -28.437 -18.712 1.00 83.50 224 ARG A N 1
ATOM 1587 C CA . ARG A 1 224 ? 12.437 -29.785 -19.298 1.00 83.50 224 ARG A CA 1
ATOM 1588 C C . ARG A 1 224 ? 13.530 -30.630 -18.643 1.00 83.50 224 ARG A C 1
ATOM 1590 O O . ARG A 1 224 ? 13.274 -31.791 -18.349 1.00 83.50 224 ARG A O 1
ATOM 1597 N N . LEU A 1 225 ? 14.697 -30.046 -18.359 1.00 86.62 225 LEU A N 1
ATOM 1598 C CA . LEU A 1 225 ? 15.790 -30.722 -17.646 1.00 86.62 225 LEU A CA 1
ATOM 1599 C C . LEU A 1 225 ? 15.408 -31.100 -16.207 1.00 86.62 225 LEU A C 1
ATOM 1601 O O . LEU A 1 225 ? 15.819 -32.149 -15.726 1.00 86.62 225 LEU A O 1
ATOM 1605 N N . LEU A 1 226 ? 14.592 -30.280 -15.538 1.00 86.88 226 LEU A N 1
ATOM 1606 C CA . LEU A 1 226 ? 14.086 -30.559 -14.189 1.00 86.88 226 LEU A CA 1
ATOM 1607 C C . LEU A 1 226 ? 12.851 -31.481 -14.166 1.00 86.88 226 LEU A C 1
ATOM 1609 O O . LEU A 1 226 ? 12.360 -31.809 -13.087 1.00 86.88 226 LEU A O 1
ATOM 1613 N N . GLY A 1 227 ? 12.306 -31.873 -15.325 1.00 89.81 227 GLY A N 1
ATOM 1614 C CA . GLY A 1 227 ? 11.106 -32.716 -15.412 1.00 89.81 227 GLY A CA 1
ATOM 1615 C C . GLY A 1 227 ? 9.840 -32.077 -14.819 1.00 89.81 227 GLY A C 1
ATOM 1616 O O . GLY A 1 227 ? 8.879 -32.776 -14.488 1.00 89.81 227 GLY A O 1
ATOM 1617 N N . LEU A 1 228 ? 9.816 -30.750 -14.652 1.00 88.19 228 LEU A N 1
ATOM 1618 C CA . LEU A 1 228 ? 8.691 -30.035 -14.056 1.00 88.19 228 LEU A CA 1
ATOM 1619 C C . LEU A 1 228 ? 7.708 -29.580 -15.139 1.00 88.19 228 LEU A C 1
ATOM 1621 O O . LEU A 1 228 ? 8.043 -28.794 -16.021 1.00 88.19 228 LEU A O 1
ATOM 1625 N N . SER A 1 229 ? 6.450 -30.015 -15.038 1.00 87.19 229 SER A N 1
ATOM 1626 C CA . SER A 1 229 ? 5.373 -29.489 -15.888 1.00 87.19 229 SER A CA 1
ATOM 1627 C C . SER A 1 229 ? 5.110 -28.010 -15.575 1.00 87.19 229 SER A C 1
ATOM 1629 O O . SER A 1 229 ? 5.017 -27.653 -14.395 1.00 87.19 229 SER A O 1
ATOM 1631 N N . GLY A 1 230 ? 4.867 -27.176 -16.593 1.00 83.88 230 GLY A N 1
ATOM 1632 C CA . GLY A 1 230 ? 4.578 -25.744 -16.410 1.00 83.88 230 GLY A CA 1
ATOM 1633 C C . GLY A 1 230 ? 3.434 -25.465 -15.423 1.00 83.88 230 GLY A C 1
ATOM 1634 O O . GLY A 1 230 ? 3.507 -24.530 -14.629 1.00 83.88 230 GLY A O 1
ATOM 1635 N N . ARG A 1 231 ? 2.423 -26.345 -15.373 1.00 88.69 231 ARG A N 1
ATOM 1636 C CA . ARG A 1 231 ? 1.307 -26.258 -14.413 1.00 88.69 231 ARG A CA 1
ATOM 1637 C C . ARG A 1 231 ? 1.760 -26.330 -12.951 1.00 88.69 231 ARG A C 1
ATOM 1639 O O . ARG A 1 231 ? 1.295 -25.535 -12.140 1.00 88.69 231 ARG A O 1
ATOM 1646 N N . ARG A 1 232 ? 2.677 -27.250 -12.616 1.00 89.25 232 ARG A N 1
ATOM 1647 C CA . ARG A 1 232 ? 3.227 -27.395 -11.251 1.00 89.25 232 ARG A CA 1
ATOM 1648 C C . ARG A 1 232 ? 4.032 -26.163 -10.845 1.00 89.25 232 ARG A C 1
ATOM 1650 O O . ARG A 1 232 ? 3.878 -25.688 -9.726 1.00 89.25 232 ARG A O 1
ATOM 1657 N N . VAL A 1 233 ? 4.814 -25.614 -11.772 1.00 87.31 233 VAL A N 1
ATOM 1658 C CA . VAL A 1 233 ? 5.616 -24.405 -11.531 1.00 87.31 233 VAL A CA 1
ATOM 1659 C C . VAL A 1 233 ? 4.718 -23.195 -11.274 1.00 87.31 233 VAL A C 1
ATOM 1661 O O . VAL A 1 233 ? 4.934 -22.467 -10.308 1.00 87.31 233 VAL A O 1
ATOM 1664 N N . VAL A 1 234 ? 3.674 -22.991 -12.086 1.00 87.75 234 VAL A N 1
ATOM 1665 C CA . VAL A 1 234 ? 2.712 -21.895 -11.872 1.00 87.75 234 VAL A CA 1
ATOM 1666 C C . VAL A 1 234 ? 1.972 -22.060 -10.545 1.00 87.75 234 VAL A C 1
ATOM 1668 O O . VAL A 1 234 ? 1.848 -21.087 -9.805 1.00 87.75 234 VAL A O 1
ATOM 1671 N N . ALA A 1 235 ? 1.537 -23.277 -10.204 1.00 91.12 235 ALA A N 1
ATOM 1672 C CA . ALA A 1 235 ? 0.880 -23.542 -8.926 1.00 91.12 235 ALA A CA 1
ATOM 1673 C C . ALA A 1 235 ? 1.795 -23.219 -7.730 1.00 91.12 235 ALA A C 1
ATOM 1675 O O . ALA A 1 235 ? 1.373 -22.514 -6.818 1.00 91.12 235 ALA A O 1
ATOM 1676 N N . GLN A 1 236 ? 3.061 -23.653 -7.759 1.00 89.44 236 GLN A N 1
ATOM 1677 C CA . GLN A 1 236 ? 4.044 -23.337 -6.714 1.00 89.44 236 GLN A CA 1
ATOM 1678 C C . GLN A 1 236 ? 4.311 -21.830 -6.603 1.00 89.44 236 GLN A C 1
ATOM 1680 O O . GLN A 1 236 ? 4.369 -21.293 -5.497 1.00 89.44 236 GLN A O 1
ATOM 1685 N N . ARG A 1 237 ? 4.408 -21.127 -7.739 1.00 85.19 237 ARG A N 1
ATOM 1686 C CA . ARG A 1 237 ? 4.627 -19.672 -7.787 1.00 85.19 237 ARG A CA 1
ATOM 1687 C C . ARG A 1 237 ? 3.467 -18.860 -7.230 1.00 85.19 237 ARG A C 1
ATOM 1689 O O . ARG A 1 237 ? 3.694 -17.735 -6.804 1.00 85.19 237 ARG A O 1
ATOM 1696 N N . LEU A 1 238 ? 2.251 -19.403 -7.223 1.00 90.38 238 LEU A N 1
ATOM 1697 C CA . LEU A 1 238 ? 1.096 -18.724 -6.643 1.00 90.38 238 LEU A CA 1
ATOM 1698 C C . LEU A 1 238 ? 1.076 -18.802 -5.114 1.00 90.38 238 LEU A C 1
ATOM 1700 O O . LEU A 1 238 ? 0.500 -17.913 -4.496 1.00 90.38 238 LEU A O 1
ATOM 1704 N N . VAL A 1 239 ? 1.710 -19.802 -4.487 1.00 92.06 239 VAL A N 1
ATOM 1705 C CA . VAL A 1 239 ? 1.598 -20.036 -3.033 1.00 92.06 239 VAL A CA 1
ATOM 1706 C C . VAL A 1 239 ? 2.110 -18.845 -2.226 1.00 92.06 239 VAL A C 1
ATOM 1708 O O . VAL A 1 239 ? 1.360 -18.265 -1.446 1.00 92.06 239 VAL A O 1
ATOM 1711 N N . VAL A 1 240 ? 3.368 -18.448 -2.438 1.00 86.38 240 VAL A N 1
ATOM 1712 C CA . VAL A 1 240 ? 4.004 -17.350 -1.691 1.00 86.38 240 VAL A CA 1
ATOM 1713 C C . VAL A 1 240 ? 3.232 -16.025 -1.829 1.00 86.38 240 VAL A C 1
ATOM 1715 O O . VAL A 1 240 ? 2.851 -15.466 -0.799 1.00 86.38 240 VAL A O 1
ATOM 1718 N N . PRO A 1 241 ? 2.935 -15.518 -3.044 1.00 85.56 241 PRO A N 1
ATOM 1719 C CA . PRO A 1 241 ? 2.157 -14.292 -3.195 1.00 85.56 241 PRO A CA 1
ATOM 1720 C C . PRO A 1 241 ? 0.713 -14.426 -2.696 1.00 85.56 241 PRO A C 1
ATOM 1722 O O . PRO A 1 241 ? 0.167 -13.434 -2.223 1.00 85.56 241 PRO A O 1
ATOM 1725 N N . SER A 1 242 ? 0.106 -15.622 -2.730 1.00 91.44 242 SER A N 1
ATOM 1726 C CA . SER A 1 242 ? -1.242 -15.833 -2.171 1.00 91.44 242 SER A CA 1
ATOM 1727 C C . SER A 1 242 ? -1.241 -15.679 -0.661 1.00 91.44 242 SER A C 1
ATOM 1729 O O . SER A 1 242 ? -2.102 -14.990 -0.126 1.00 91.44 242 SER A O 1
ATOM 1731 N N . VAL A 1 243 ? -0.265 -16.285 0.022 1.00 88.94 243 VAL A N 1
ATOM 1732 C CA . VAL A 1 243 ? -0.122 -16.179 1.480 1.00 88.94 243 VAL A CA 1
ATOM 1733 C C . VAL A 1 243 ? 0.169 -14.736 1.877 1.00 88.94 243 VAL A C 1
ATOM 1735 O O . VAL A 1 243 ? -0.484 -14.206 2.768 1.00 88.94 243 VAL A O 1
ATOM 1738 N N . LEU A 1 244 ? 1.100 -14.069 1.192 1.00 82.94 244 LEU A N 1
ATOM 1739 C CA . LEU A 1 244 ? 1.455 -12.687 1.513 1.00 82.94 244 LEU A CA 1
ATOM 1740 C C . LEU A 1 244 ? 0.291 -11.718 1.247 1.00 82.94 244 LEU A C 1
ATOM 1742 O O . LEU A 1 244 ? -0.001 -10.865 2.083 1.00 82.94 244 LEU A O 1
ATOM 1746 N N . GLY A 1 245 ? -0.402 -11.885 0.116 1.00 83.69 245 GLY A N 1
ATOM 1747 C CA . GLY A 1 245 ? -1.606 -11.127 -0.218 1.00 83.69 245 GLY A CA 1
ATOM 1748 C C . GLY A 1 245 ? -2.728 -11.361 0.793 1.00 83.69 245 GLY A C 1
ATOM 1749 O O . GLY A 1 245 ? -3.316 -10.398 1.274 1.00 83.69 245 GLY A O 1
ATOM 1750 N N . ALA A 1 246 ? -2.970 -12.619 1.179 1.00 89.44 246 ALA A N 1
ATOM 1751 C CA . ALA A 1 246 ? -3.966 -12.991 2.183 1.00 89.44 246 ALA A CA 1
ATOM 1752 C C . ALA A 1 246 ? -3.664 -12.349 3.539 1.00 89.44 246 ALA A C 1
ATOM 1754 O O . ALA A 1 246 ? -4.538 -11.714 4.121 1.00 89.44 246 ALA A O 1
ATOM 1755 N N . LEU A 1 247 ? -2.426 -12.484 4.027 1.00 86.69 247 LEU A N 1
ATOM 1756 C CA . LEU A 1 247 ? -2.002 -11.929 5.312 1.00 86.69 247 LEU A CA 1
ATOM 1757 C C . LEU A 1 247 ? -2.125 -10.408 5.331 1.00 86.69 247 LEU A C 1
ATOM 1759 O O . LEU A 1 247 ? -2.632 -9.852 6.302 1.00 86.69 247 LEU A O 1
ATOM 1763 N N . TRP A 1 248 ? -1.712 -9.733 4.258 1.00 82.88 248 TRP A N 1
ATOM 1764 C CA . TRP A 1 248 ? -1.821 -8.281 4.175 1.00 82.88 248 TRP A CA 1
ATOM 1765 C C . TRP A 1 248 ? -3.278 -7.818 4.113 1.00 82.88 248 TRP A C 1
ATOM 1767 O O . TRP A 1 248 ? -3.684 -6.959 4.894 1.00 82.88 248 TRP A O 1
ATOM 1777 N N . CYS A 1 249 ? -4.091 -8.398 3.226 1.00 83.38 249 CYS A N 1
ATOM 1778 C CA . CYS A 1 249 ? -5.512 -8.068 3.125 1.00 83.38 249 CYS A CA 1
ATOM 1779 C C . CYS A 1 249 ? -6.247 -8.347 4.441 1.00 83.38 249 CYS A C 1
ATOM 1781 O O . CYS A 1 249 ? -7.038 -7.519 4.886 1.00 83.38 249 CYS A O 1
ATOM 1783 N N . ALA A 1 250 ? -5.960 -9.470 5.098 1.00 88.50 250 ALA A N 1
ATOM 1784 C CA . ALA A 1 250 ? -6.522 -9.790 6.402 1.00 88.50 250 ALA A CA 1
ATOM 1785 C C . ALA A 1 250 ? -6.092 -8.784 7.472 1.00 88.50 250 ALA A C 1
ATOM 1787 O O . ALA A 1 250 ? -6.951 -8.275 8.181 1.00 88.50 250 ALA A O 1
ATOM 1788 N N . ALA A 1 251 ? -4.802 -8.441 7.556 1.00 81.12 251 ALA A N 1
ATOM 1789 C CA . ALA A 1 251 ? -4.291 -7.465 8.519 1.00 81.12 251 ALA A CA 1
ATOM 1790 C C . ALA A 1 251 ? -4.957 -6.093 8.353 1.00 81.12 251 ALA A C 1
ATOM 1792 O O . ALA A 1 251 ? -5.341 -5.464 9.335 1.00 81.12 251 ALA A O 1
ATOM 1793 N N . VAL A 1 252 ? -5.159 -5.659 7.109 1.00 78.75 252 VAL A N 1
ATOM 1794 C CA . VAL A 1 252 ? -5.867 -4.417 6.781 1.00 78.75 252 VAL A CA 1
ATOM 1795 C C . VAL A 1 252 ? -7.318 -4.476 7.245 1.00 78.75 252 VAL A C 1
ATOM 1797 O O . VAL A 1 252 ? -7.793 -3.546 7.890 1.00 78.75 252 VAL A O 1
ATOM 1800 N N . MET A 1 253 ? -8.021 -5.574 6.963 1.00 83.62 253 MET A N 1
ATOM 1801 C CA . MET A 1 253 ? -9.417 -5.733 7.378 1.00 83.62 253 MET A CA 1
ATOM 1802 C C . MET A 1 253 ? -9.552 -5.841 8.900 1.00 83.62 253 MET A C 1
ATOM 1804 O O . MET A 1 253 ? -10.464 -5.247 9.466 1.00 83.62 253 MET A O 1
ATOM 1808 N N . VAL A 1 254 ? -8.627 -6.528 9.576 1.00 85.88 254 VAL A N 1
ATOM 1809 C CA . VAL A 1 254 ? -8.548 -6.581 11.045 1.00 85.88 254 VAL A CA 1
ATOM 1810 C C . VAL A 1 254 ? -8.304 -5.189 11.621 1.00 85.88 254 VAL A C 1
ATOM 1812 O O . VAL A 1 254 ? -8.973 -4.811 12.576 1.00 85.88 254 VAL A O 1
ATOM 1815 N N . ALA A 1 255 ? -7.403 -4.400 11.033 1.00 74.94 255 ALA A N 1
ATOM 1816 C CA . ALA A 1 255 ? -7.160 -3.030 11.473 1.00 74.94 255 ALA A CA 1
ATOM 1817 C C . ALA A 1 255 ? -8.421 -2.163 11.322 1.00 74.94 255 ALA A C 1
ATOM 1819 O O . ALA A 1 255 ? -8.797 -1.462 12.257 1.00 74.94 255 ALA A O 1
ATOM 1820 N N . LEU A 1 256 ? -9.129 -2.264 10.193 1.00 74.56 256 LEU A N 1
ATOM 1821 C CA . LEU A 1 256 ? -10.394 -1.551 9.978 1.00 74.56 256 LEU A CA 1
ATOM 1822 C C . LEU A 1 256 ? -11.492 -1.992 10.965 1.00 74.56 256 LEU A C 1
ATOM 1824 O O . LEU A 1 256 ? -12.255 -1.156 11.447 1.00 74.56 256 LEU A O 1
ATOM 1828 N N . GLN A 1 257 ? -11.551 -3.280 11.315 1.00 82.50 257 GLN A N 1
ATOM 1829 C CA . GLN A 1 257 ? -12.456 -3.789 12.353 1.00 82.50 257 GLN A CA 1
ATOM 1830 C C . GLN A 1 257 ? -12.093 -3.291 13.752 1.00 82.50 257 GLN A C 1
ATOM 1832 O O . GLN A 1 257 ? -12.980 -2.898 14.502 1.00 82.50 257 GLN A O 1
ATOM 1837 N N . ALA A 1 258 ? -10.805 -3.280 14.102 1.00 77.25 258 ALA A N 1
ATOM 1838 C CA . ALA A 1 258 ? -10.325 -2.814 15.402 1.00 77.25 258 ALA A CA 1
ATOM 1839 C C . ALA A 1 258 ? -10.636 -1.326 15.634 1.00 77.25 258 ALA A C 1
ATOM 1841 O O . ALA A 1 258 ? -10.876 -0.910 16.762 1.00 77.25 258 ALA A O 1
ATOM 1842 N N . VAL A 1 259 ? -10.687 -0.543 14.552 1.00 73.12 259 VAL A N 1
ATOM 1843 C CA . VAL A 1 259 ? -11.084 0.876 14.533 1.00 73.12 259 VAL A CA 1
ATOM 1844 C C . VAL A 1 259 ? -12.620 1.039 14.559 1.00 73.12 259 VAL A C 1
ATOM 1846 O O . VAL A 1 259 ? -13.138 2.147 14.641 1.00 73.12 259 VAL A O 1
ATOM 1849 N N . GLY A 1 260 ? -13.382 -0.059 14.522 1.00 74.00 260 GLY A N 1
ATOM 1850 C CA . GLY A 1 260 ? -14.845 -0.051 14.580 1.00 74.00 260 GLY A CA 1
ATOM 1851 C C . GLY A 1 260 ? -15.532 0.326 13.264 1.00 74.00 260 GLY A C 1
ATOM 1852 O O . GLY A 1 260 ? -16.744 0.520 13.255 1.00 74.00 260 GLY A O 1
ATOM 1853 N N . LEU A 1 261 ? -14.789 0.409 12.153 1.00 68.94 261 LEU A N 1
ATOM 1854 C CA . LEU A 1 261 ? -15.332 0.785 10.839 1.00 68.94 261 LEU A CA 1
ATOM 1855 C C . LEU A 1 261 ? -16.097 -0.350 10.158 1.00 68.94 261 LEU A C 1
ATOM 1857 O O . LEU A 1 261 ? -16.933 -0.103 9.292 1.00 68.94 261 LEU A O 1
ATOM 1861 N N . LEU A 1 262 ? -15.791 -1.593 10.527 1.00 80.31 262 LEU A N 1
ATOM 1862 C CA . LEU A 1 262 ? -16.334 -2.794 9.910 1.00 80.31 262 LEU A CA 1
ATOM 1863 C C . LEU A 1 262 ? -16.829 -3.760 10.989 1.00 80.31 262 LEU A C 1
ATOM 1865 O O . LEU A 1 262 ? -16.149 -3.987 11.989 1.00 80.31 262 LEU A O 1
ATOM 1869 N N . ARG A 1 263 ? -17.988 -4.383 10.759 1.00 84.75 263 ARG A N 1
ATOM 1870 C CA . ARG A 1 263 ? -18.556 -5.433 11.621 1.00 84.75 263 ARG A CA 1
ATOM 1871 C C . ARG A 1 263 ? -18.742 -6.731 10.835 1.00 84.75 263 ARG A C 1
ATOM 1873 O O . ARG A 1 263 ? -19.138 -6.705 9.672 1.00 84.75 263 ARG A O 1
ATOM 1880 N N . GLY A 1 264 ? -18.453 -7.872 11.461 1.00 88.75 264 GLY A N 1
ATOM 1881 C CA . GLY A 1 264 ? -18.548 -9.200 10.834 1.00 88.75 264 GLY A CA 1
ATOM 1882 C C . GLY A 1 264 ? -17.198 -9.775 10.367 1.00 88.75 264 GLY A C 1
ATOM 1883 O O . GLY A 1 264 ? -16.146 -9.278 10.763 1.00 88.75 264 GLY A O 1
ATOM 1884 N N . PRO A 1 265 ? -17.178 -10.833 9.540 1.00 93.81 265 PRO A N 1
ATOM 1885 C CA . PRO A 1 265 ? -15.984 -11.606 9.182 1.00 93.81 265 PRO A CA 1
ATOM 1886 C C . PRO A 1 265 ? -15.137 -10.992 8.041 1.00 93.81 265 PRO A C 1
ATOM 1888 O O . PRO A 1 265 ? -14.644 -11.705 7.169 1.00 93.81 265 PRO A O 1
ATOM 1891 N N . TRP A 1 266 ? -14.914 -9.672 8.028 1.00 89.44 266 TRP A N 1
ATOM 1892 C CA . TRP A 1 266 ? -14.090 -9.009 6.994 1.00 89.44 266 TRP A CA 1
ATOM 1893 C C . TRP A 1 266 ? -12.638 -9.491 6.946 1.00 89.44 266 TRP A C 1
ATOM 1895 O O . TRP A 1 266 ? -12.053 -9.561 5.867 1.00 89.44 266 TRP A O 1
ATOM 1905 N N . TRP A 1 267 ? -12.060 -9.873 8.087 1.00 91.69 267 TRP A N 1
ATOM 1906 C CA . TRP A 1 267 ? -10.736 -10.501 8.138 1.00 91.69 267 TRP A CA 1
ATOM 1907 C C . TRP A 1 267 ? -10.676 -11.784 7.296 1.00 91.69 267 TRP A C 1
ATOM 1909 O O . TRP A 1 267 ? -9.699 -12.007 6.582 1.00 91.69 267 TRP A O 1
ATOM 1919 N N . ALA A 1 268 ? -11.742 -12.593 7.319 1.00 95.06 268 ALA A N 1
ATOM 1920 C CA . ALA A 1 268 ? -11.831 -13.827 6.549 1.00 95.06 268 ALA A CA 1
ATOM 1921 C C . ALA A 1 268 ? -11.947 -13.517 5.056 1.00 95.06 268 ALA A C 1
ATOM 1923 O O . ALA A 1 268 ? -11.296 -14.160 4.237 1.00 95.06 268 ALA A O 1
ATOM 1924 N N . LEU A 1 269 ? -12.703 -12.477 4.700 1.00 91.94 269 LEU A N 1
ATOM 1925 C CA . LEU A 1 269 ? -12.791 -12.019 3.317 1.00 91.94 269 LEU A CA 1
ATOM 1926 C C . LEU A 1 269 ? -11.425 -11.529 2.800 1.00 91.94 269 LEU A C 1
ATOM 1928 O O . LEU A 1 269 ? -11.033 -11.875 1.687 1.00 91.94 269 LEU A O 1
ATOM 1932 N N . GLY A 1 270 ? -10.657 -10.823 3.636 1.00 89.75 270 GLY A N 1
ATOM 1933 C CA . GLY A 1 270 ? -9.274 -10.436 3.346 1.00 89.75 270 GLY A CA 1
ATOM 1934 C C . GLY A 1 270 ? -8.342 -11.634 3.124 1.00 89.75 270 GLY A C 1
ATOM 1935 O O . GLY A 1 270 ? -7.619 -11.661 2.129 1.00 89.75 270 GLY A O 1
ATOM 1936 N N . LEU A 1 271 ? -8.401 -12.658 3.986 1.00 94.56 271 LEU A N 1
ATOM 1937 C CA . LEU A 1 271 ? -7.622 -13.896 3.807 1.00 94.56 271 LEU A CA 1
ATOM 1938 C C . LEU A 1 271 ? -7.947 -14.573 2.473 1.00 94.56 271 LEU A C 1
ATOM 1940 O O . LEU A 1 271 ? -7.062 -14.988 1.725 1.00 94.56 271 LEU A O 1
ATOM 1944 N N . VAL A 1 272 ? -9.234 -14.661 2.165 1.00 96.62 272 VAL A N 1
ATOM 1945 C CA . VAL A 1 272 ? -9.735 -15.371 0.994 1.00 96.62 272 VAL A CA 1
ATOM 1946 C C . VAL A 1 272 ? -9.538 -14.569 -0.307 1.00 96.62 272 VAL A C 1
ATOM 1948 O O . VAL A 1 272 ? -9.525 -15.147 -1.394 1.00 96.62 272 VAL A O 1
ATOM 1951 N N . ALA A 1 273 ? -9.287 -13.258 -0.231 1.00 93.44 273 ALA A N 1
ATOM 1952 C CA . ALA A 1 273 ? -8.893 -12.426 -1.372 1.00 93.44 273 ALA A CA 1
ATOM 1953 C C . ALA A 1 273 ? -7.420 -12.617 -1.797 1.00 93.44 273 ALA A C 1
ATOM 1955 O O . ALA A 1 273 ? -7.056 -12.283 -2.926 1.00 93.44 273 ALA A O 1
ATOM 1956 N N . GLY A 1 274 ? -6.566 -13.188 -0.940 1.00 91.25 274 GLY A N 1
ATOM 1957 C CA . GLY A 1 274 ? -5.133 -13.361 -1.212 1.00 91.25 274 GLY A CA 1
ATOM 1958 C C . GLY A 1 274 ? -4.786 -14.067 -2.531 1.00 91.25 274 GLY A C 1
ATOM 1959 O O . GLY A 1 274 ? -3.945 -13.557 -3.275 1.00 91.25 274 GLY A O 1
ATOM 1960 N N . PRO A 1 275 ? -5.434 -15.191 -2.896 1.00 94.88 275 PRO A N 1
ATOM 1961 C CA . PRO A 1 275 ? -5.160 -15.855 -4.168 1.00 94.88 275 PRO A CA 1
ATOM 1962 C C . PRO A 1 275 ? -5.537 -15.008 -5.393 1.00 94.88 275 PRO A C 1
ATOM 1964 O O . PRO A 1 275 ? -4.825 -15.045 -6.394 1.00 94.88 275 PRO A O 1
ATOM 1967 N N . ALA A 1 276 ? -6.584 -14.178 -5.318 1.00 92.19 276 ALA A N 1
ATOM 1968 C CA . ALA A 1 276 ? -6.911 -13.229 -6.387 1.00 92.19 276 ALA A CA 1
ATOM 1969 C C . ALA A 1 276 ? -5.795 -12.186 -6.586 1.00 92.19 276 ALA A C 1
ATOM 1971 O O . ALA A 1 276 ? -5.389 -11.918 -7.720 1.00 92.19 276 ALA A O 1
ATOM 1972 N N . VAL A 1 277 ? -5.237 -11.662 -5.485 1.00 89.94 277 VAL A N 1
ATOM 1973 C CA . VAL A 1 277 ? -4.065 -10.765 -5.50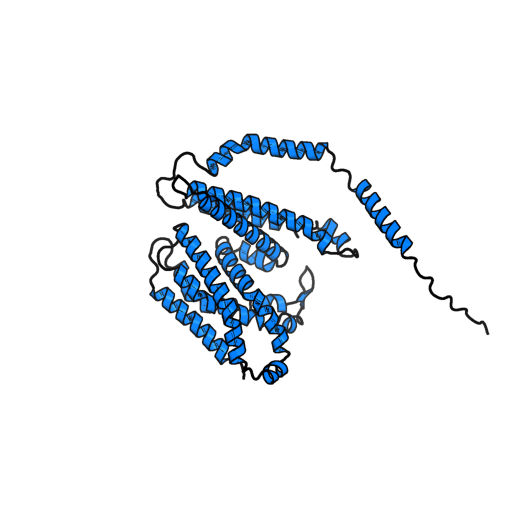7 1.00 89.94 277 VAL A CA 1
ATOM 1974 C C . VAL A 1 277 ? -2.861 -11.453 -6.153 1.00 89.94 277 VAL A C 1
ATOM 1976 O O . VAL A 1 277 ? -2.168 -10.849 -6.972 1.00 89.94 277 VAL A O 1
ATOM 1979 N N . ALA A 1 278 ? -2.630 -12.730 -5.842 1.00 90.56 278 ALA A N 1
ATOM 1980 C CA . ALA A 1 278 ? -1.538 -13.500 -6.428 1.00 90.56 278 ALA A CA 1
ATOM 1981 C C . ALA A 1 278 ? -1.699 -13.707 -7.937 1.00 90.56 278 ALA A C 1
ATOM 1983 O O . ALA A 1 278 ? -0.739 -13.527 -8.684 1.00 90.56 278 ALA A O 1
ATOM 1984 N N . VAL A 1 279 ? -2.905 -14.045 -8.402 1.00 92.12 279 VAL A N 1
ATOM 1985 C CA . VAL A 1 279 ? -3.200 -14.212 -9.834 1.00 92.12 279 VAL A CA 1
ATOM 1986 C C . VAL A 1 279 ? -2.952 -12.907 -10.589 1.00 92.12 279 VAL A C 1
ATOM 1988 O O . VAL A 1 279 ? -2.287 -12.919 -11.627 1.00 92.12 279 VAL A O 1
ATOM 1991 N N . ALA A 1 280 ? -3.411 -11.780 -10.042 1.00 88.06 280 ALA A N 1
ATOM 1992 C CA . ALA A 1 280 ? -3.150 -10.456 -10.595 1.00 88.06 280 ALA A CA 1
ATOM 1993 C C . ALA A 1 280 ? -1.647 -10.132 -10.650 1.00 88.06 280 ALA A C 1
ATOM 1995 O O . ALA A 1 280 ? -1.148 -9.696 -11.689 1.00 88.06 280 ALA A O 1
ATOM 1996 N N . ALA A 1 281 ? -0.908 -10.408 -9.570 1.00 86.00 281 ALA A N 1
ATOM 1997 C CA . ALA A 1 281 ? 0.536 -10.189 -9.504 1.00 86.00 281 ALA A CA 1
ATOM 1998 C C . ALA A 1 281 ? 1.304 -11.046 -10.527 1.00 86.00 281 ALA A C 1
ATOM 2000 O O . ALA A 1 281 ? 2.171 -10.536 -11.236 1.00 86.00 281 ALA A O 1
ATOM 2001 N N . VAL A 1 282 ? 0.956 -12.329 -10.674 1.00 87.12 282 VAL A N 1
ATOM 2002 C CA . VAL A 1 282 ? 1.610 -13.212 -11.653 1.00 87.12 282 VAL A CA 1
ATOM 2003 C C . VAL A 1 282 ? 1.221 -12.837 -13.089 1.00 87.12 282 VAL A C 1
ATOM 2005 O O . VAL A 1 282 ? 2.072 -12.904 -13.975 1.00 87.12 282 VAL A O 1
ATOM 2008 N N . GLN A 1 283 ? -0.022 -12.412 -13.354 1.00 86.12 283 GLN A N 1
ATOM 2009 C CA . GLN A 1 283 ? -0.412 -11.916 -14.684 1.00 86.12 283 GLN A CA 1
ATOM 2010 C C . GLN A 1 283 ? 0.356 -10.656 -15.063 1.00 86.12 283 GLN A C 1
ATOM 2012 O O . GLN A 1 283 ? 0.885 -10.558 -16.172 1.00 86.12 283 GLN A O 1
ATOM 2017 N N . ARG A 1 284 ? 0.497 -9.739 -14.109 1.00 83.12 284 ARG A N 1
ATOM 2018 C CA . ARG A 1 284 ? 1.342 -8.562 -14.260 1.00 83.12 284 ARG A CA 1
ATOM 2019 C C . ARG A 1 284 ? 2.793 -8.937 -14.564 1.00 83.12 284 ARG A C 1
ATOM 2021 O O . ARG A 1 284 ? 3.383 -8.374 -15.477 1.00 83.12 284 ARG A O 1
ATOM 2028 N N . ALA A 1 285 ? 3.356 -9.918 -13.858 1.00 81.12 285 ALA A N 1
ATOM 2029 C CA . ALA A 1 285 ? 4.728 -10.382 -14.086 1.00 81.12 285 ALA A CA 1
ATOM 2030 C C . ALA A 1 285 ? 4.931 -11.068 -15.455 1.00 81.12 285 ALA A C 1
ATOM 2032 O O . ALA A 1 285 ? 6.041 -11.063 -15.987 1.00 81.12 285 ALA A O 1
ATOM 2033 N N . LYS A 1 286 ? 3.877 -11.665 -16.034 1.00 77.12 286 LYS A N 1
ATOM 2034 C CA . LYS A 1 286 ? 3.916 -12.298 -17.367 1.00 77.12 286 LYS A CA 1
ATOM 2035 C C . LYS A 1 286 ? 3.910 -11.289 -18.507 1.00 77.12 286 LYS A C 1
ATOM 2037 O O . LYS A 1 286 ? 4.547 -11.534 -19.532 1.00 77.12 286 LYS A O 1
ATOM 2042 N N . ALA A 1 287 ? 3.203 -10.175 -18.348 1.00 69.69 287 ALA A N 1
ATOM 2043 C CA . ALA A 1 287 ? 3.378 -9.049 -19.244 1.00 69.69 287 ALA A CA 1
ATOM 2044 C C . ALA A 1 287 ? 4.817 -8.556 -19.060 1.00 69.69 287 ALA A C 1
ATOM 2046 O O . ALA A 1 287 ? 5.199 -8.134 -17.979 1.00 69.69 287 ALA A O 1
ATOM 2047 N N . SER A 1 288 ? 5.674 -8.678 -20.066 1.00 60.09 288 SER A N 1
ATOM 2048 C CA . SER A 1 288 ? 7.041 -8.179 -19.946 1.00 60.09 288 SER A CA 1
ATOM 2049 C C . SER A 1 288 ? 7.059 -6.692 -20.267 1.00 60.09 288 SER A C 1
ATOM 2051 O O . SER A 1 288 ? 6.681 -6.300 -21.370 1.00 60.09 288 SER A O 1
ATOM 2053 N N . ALA A 1 289 ? 7.580 -5.860 -19.362 1.00 51.97 289 ALA A N 1
ATOM 2054 C CA . ALA A 1 289 ? 7.897 -4.470 -19.694 1.00 51.97 289 ALA A CA 1
ATOM 2055 C C . ALA A 1 289 ? 8.867 -4.381 -20.892 1.00 51.97 289 ALA A C 1
ATOM 2057 O O . ALA A 1 289 ? 8.814 -3.421 -21.655 1.00 51.97 289 ALA A O 1
ATOM 2058 N N . ALA A 1 290 ? 9.708 -5.405 -21.099 1.00 54.12 290 ALA A N 1
ATOM 2059 C CA . ALA A 1 290 ? 10.722 -5.439 -22.148 1.00 54.12 290 ALA A CA 1
ATOM 2060 C C . ALA A 1 290 ? 10.179 -5.808 -23.539 1.00 54.12 290 ALA A C 1
ATOM 2062 O O . ALA A 1 290 ? 10.753 -5.356 -24.522 1.00 54.12 290 ALA A O 1
ATOM 2063 N N . SER A 1 291 ? 9.092 -6.587 -23.663 1.00 58.12 291 SER A N 1
ATOM 2064 C CA . SER A 1 291 ? 8.514 -6.894 -24.989 1.00 58.12 291 SER A CA 1
ATOM 2065 C C . SER A 1 291 ? 7.628 -5.770 -25.530 1.00 58.12 291 SER A C 1
ATOM 2067 O O . SER A 1 291 ? 7.328 -5.741 -26.719 1.00 58.12 291 SER A O 1
ATOM 2069 N N . ILE A 1 292 ? 7.188 -4.866 -24.651 1.00 52.78 292 ILE A N 1
ATOM 2070 C CA . ILE A 1 292 ? 6.290 -3.750 -24.971 1.00 52.78 292 ILE A CA 1
ATOM 2071 C C . ILE A 1 292 ? 7.069 -2.408 -24.973 1.00 52.78 292 ILE A C 1
ATOM 2073 O O . ILE A 1 292 ? 6.528 -1.358 -25.318 1.00 52.78 292 ILE A O 1
ATOM 2077 N N . ALA A 1 293 ? 8.364 -2.420 -24.626 1.00 53.41 293 ALA A N 1
ATOM 2078 C CA . ALA A 1 293 ? 9.241 -1.242 -24.596 1.00 53.41 293 ALA A CA 1
ATOM 2079 C C . ALA A 1 293 ? 9.536 -0.639 -25.984 1.00 53.41 293 ALA A C 1
ATOM 2081 O O . ALA A 1 293 ? 10.117 0.438 -26.069 1.00 53.41 293 ALA A O 1
ATOM 2082 N N . ASN A 1 294 ? 9.134 -1.314 -27.062 1.00 57.09 294 ASN A N 1
ATOM 2083 C CA . ASN A 1 294 ? 9.485 -0.953 -28.435 1.00 57.09 294 ASN A CA 1
ATOM 2084 C C . ASN A 1 294 ? 8.666 0.237 -28.960 1.00 57.09 294 ASN A C 1
ATOM 2086 O O . ASN A 1 294 ? 9.051 0.857 -29.945 1.00 57.09 294 ASN A O 1
ATOM 2090 N N . VAL A 1 295 ? 7.535 0.548 -28.319 1.00 67.50 295 VAL A N 1
ATOM 2091 C CA . VAL A 1 295 ? 6.686 1.687 -28.679 1.00 67.50 295 VAL A CA 1
ATOM 2092 C C . VAL A 1 295 ? 6.942 2.796 -27.670 1.00 67.50 295 VAL A C 1
ATOM 2094 O O . VAL A 1 295 ? 6.465 2.738 -26.534 1.00 67.50 295 VAL A O 1
ATOM 2097 N N . LEU A 1 296 ? 7.734 3.792 -28.063 1.00 76.50 296 LEU A N 1
ATOM 2098 C CA . LEU A 1 296 ? 7.893 5.008 -27.278 1.00 76.50 296 LEU A CA 1
ATOM 2099 C C . LEU A 1 296 ? 6.785 5.992 -27.667 1.00 76.50 296 LEU A C 1
ATOM 2101 O O . LEU A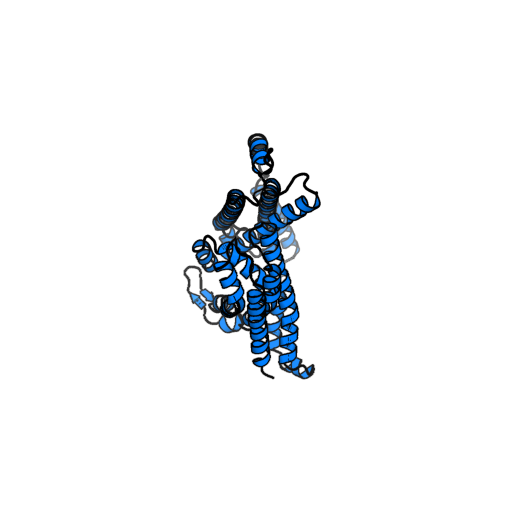 1 296 ? 6.591 6.294 -28.839 1.00 76.50 296 LEU A O 1
ATOM 2105 N N . ILE A 1 297 ? 6.044 6.473 -26.676 1.00 73.31 297 ILE A N 1
ATOM 2106 C CA . ILE A 1 297 ? 5.119 7.593 -26.813 1.00 73.31 297 ILE A CA 1
ATOM 2107 C C . ILE A 1 297 ? 5.936 8.854 -26.580 1.00 73.31 297 ILE A C 1
ATOM 2109 O O . ILE A 1 297 ? 6.448 9.056 -25.477 1.00 73.31 297 ILE A O 1
ATOM 2113 N N . ASP A 1 298 ? 6.048 9.707 -27.589 1.00 66.31 298 ASP A N 1
ATOM 2114 C CA . ASP A 1 298 ? 6.637 11.024 -27.394 1.00 66.31 298 ASP A CA 1
ATOM 2115 C C . ASP A 1 298 ? 5.714 11.875 -26.530 1.00 66.31 298 ASP A C 1
ATOM 2117 O O . ASP A 1 298 ? 4.576 12.189 -26.881 1.00 66.31 298 ASP A O 1
ATOM 2121 N N . THR A 1 299 ? 6.209 12.220 -25.347 1.00 69.62 299 THR A N 1
ATOM 2122 C CA . THR A 1 299 ? 5.557 13.167 -24.450 1.00 69.62 299 THR A CA 1
ATOM 2123 C C . THR A 1 299 ? 6.379 14.455 -24.408 1.00 69.62 299 THR A C 1
ATOM 2125 O O . THR A 1 299 ? 7.581 14.417 -24.678 1.00 69.62 299 THR A O 1
ATOM 2128 N N . PRO A 1 300 ? 5.806 15.598 -23.988 1.00 48.38 300 PRO A N 1
ATOM 2129 C CA . PRO A 1 300 ? 6.562 16.846 -23.814 1.00 48.38 300 PRO A CA 1
ATOM 2130 C C . PRO A 1 300 ? 7.742 16.738 -22.829 1.00 48.38 300 PRO A C 1
ATOM 2132 O O . PRO A 1 300 ? 8.556 17.650 -22.732 1.00 48.38 300 PRO A O 1
ATOM 2135 N N . LEU A 1 301 ? 7.818 15.639 -22.068 1.00 51.25 301 LEU A N 1
ATOM 2136 C CA . LEU A 1 301 ? 8.871 15.330 -21.099 1.00 51.25 301 LEU A CA 1
ATOM 2137 C C . LEU A 1 301 ? 9.887 14.294 -21.622 1.00 51.25 301 LEU A C 1
ATOM 2139 O O . LEU A 1 301 ? 10.760 13.870 -20.867 1.00 51.25 301 LEU A O 1
ATOM 2143 N N . GLY A 1 302 ? 9.776 13.890 -22.891 1.00 67.00 302 GLY A N 1
ATOM 2144 C CA . GLY A 1 302 ? 10.618 12.892 -23.545 1.00 67.00 302 GLY A CA 1
ATOM 2145 C C . GLY A 1 302 ? 9.850 11.651 -24.000 1.00 67.00 302 GLY A C 1
ATOM 2146 O O . GLY A 1 302 ? 8.676 11.445 -23.673 1.00 67.00 302 GLY A O 1
ATOM 2147 N N . ALA A 1 303 ? 10.547 10.816 -24.764 1.00 65.62 303 ALA A N 1
ATOM 2148 C CA . ALA A 1 303 ? 10.035 9.562 -25.285 1.00 65.62 303 ALA A CA 1
ATOM 2149 C C . ALA A 1 303 ? 9.825 8.556 -24.134 1.00 65.62 303 ALA A C 1
ATOM 2151 O O . ALA A 1 303 ? 10.759 8.205 -23.407 1.00 65.62 303 ALA A O 1
ATOM 2152 N N . PHE A 1 304 ? 8.582 8.120 -23.931 1.00 57.09 304 PHE A N 1
ATOM 2153 C CA . PHE A 1 304 ? 8.172 7.251 -22.831 1.00 57.09 304 PHE A CA 1
ATOM 2154 C C . PHE A 1 304 ? 7.857 5.841 -23.346 1.00 57.09 304 PHE A C 1
ATOM 2156 O O . PHE A 1 304 ? 6.978 5.699 -24.192 1.00 57.09 304 PHE A O 1
ATOM 2163 N N . PRO A 1 305 ? 8.481 4.771 -22.828 1.00 66.75 305 PRO A N 1
ATOM 2164 C CA . PRO A 1 305 ? 8.177 3.411 -23.262 1.00 66.75 305 PRO A CA 1
ATOM 2165 C C . PRO A 1 305 ? 6.759 3.014 -22.822 1.00 66.75 305 PRO A C 1
ATOM 2167 O O . PRO A 1 305 ? 6.532 2.683 -21.652 1.00 66.75 305 PRO A O 1
ATOM 2170 N N . ALA A 1 306 ? 5.811 3.016 -23.768 1.00 66.69 306 ALA A N 1
ATOM 2171 C CA . ALA A 1 306 ? 4.393 2.695 -23.566 1.00 66.69 306 ALA A CA 1
ATOM 2172 C C . ALA A 1 306 ? 4.198 1.353 -22.856 1.00 66.69 306 ALA A C 1
ATOM 2174 O O . ALA A 1 306 ? 3.281 1.184 -22.048 1.00 66.69 306 ALA A O 1
ATOM 2175 N N . GLY A 1 307 ? 5.121 0.422 -23.097 1.00 66.56 307 GLY A N 1
ATOM 2176 C CA . GLY A 1 307 ? 5.140 -0.876 -22.453 1.00 66.56 307 GLY A CA 1
ATOM 2177 C C . GLY A 1 307 ? 5.147 -0.861 -20.943 1.00 66.56 307 GLY A C 1
ATOM 2178 O O . GLY A 1 307 ? 4.582 -1.760 -20.334 1.00 66.56 307 GLY A O 1
ATOM 2179 N N . THR A 1 308 ? 5.685 0.184 -20.326 1.00 63.25 308 THR A N 1
ATOM 2180 C CA . THR A 1 308 ? 5.732 0.294 -18.868 1.00 63.25 308 THR A CA 1
ATOM 2181 C C . THR A 1 308 ? 4.366 0.679 -18.278 1.00 63.25 308 THR A C 1
ATOM 2183 O O . THR A 1 308 ? 4.026 0.253 -17.175 1.00 63.25 308 THR A O 1
ATOM 2186 N N . LEU A 1 309 ? 3.552 1.448 -19.016 1.00 60.44 309 LEU A N 1
ATOM 2187 C CA . LEU A 1 309 ? 2.172 1.776 -18.629 1.00 60.44 309 LEU A CA 1
ATOM 2188 C C . LEU A 1 309 ? 1.251 0.570 -18.814 1.00 60.44 309 LEU A C 1
ATOM 2190 O O . LEU A 1 309 ? 0.524 0.213 -17.890 1.00 60.44 309 LEU A O 1
ATOM 2194 N N . LEU A 1 310 ? 1.338 -0.098 -19.969 1.00 66.81 310 LEU A N 1
ATOM 2195 C CA . LEU A 1 310 ? 0.599 -1.337 -20.232 1.00 66.81 310 LEU A CA 1
ATOM 2196 C C . LEU A 1 310 ? 0.968 -2.435 -19.226 1.00 66.81 310 LEU A C 1
ATOM 2198 O O . LEU A 1 310 ? 0.102 -3.173 -18.769 1.00 66.81 310 LEU A O 1
ATOM 2202 N N . TRP A 1 311 ? 2.234 -2.497 -18.812 1.00 71.12 311 TRP A N 1
ATOM 2203 C CA . TRP A 1 311 ? 2.693 -3.403 -17.765 1.00 71.12 311 TRP A CA 1
ATOM 2204 C C . TRP A 1 311 ? 2.048 -3.146 -16.397 1.00 71.12 311 TRP A C 1
ATOM 2206 O O . TRP A 1 311 ? 1.712 -4.090 -15.694 1.00 71.12 311 TRP A O 1
ATOM 2216 N N . LEU A 1 312 ? 1.861 -1.883 -16.008 1.00 61.28 312 LEU A N 1
ATOM 2217 C CA . LEU A 1 312 ? 1.237 -1.526 -14.727 1.00 61.28 312 LEU A CA 1
ATOM 2218 C C . LEU A 1 312 ? -0.264 -1.766 -14.693 1.00 61.28 312 LEU A C 1
ATOM 2220 O O . LEU A 1 312 ? -0.804 -2.082 -13.636 1.00 61.28 312 LEU A O 1
ATOM 2224 N N . LEU A 1 313 ? -0.915 -1.564 -15.836 1.00 65.50 313 LEU A N 1
ATOM 2225 C CA . LEU A 1 313 ? -2.340 -1.809 -15.998 1.00 65.50 313 LEU A CA 1
ATOM 2226 C C . LEU A 1 313 ? -2.641 -3.306 -16.109 1.00 65.50 313 LEU A C 1
ATOM 2228 O O . LEU A 1 313 ? -3.705 -3.744 -15.678 1.00 65.50 313 LEU A O 1
ATOM 2232 N N . ASN A 1 314 ? -1.692 -4.098 -16.612 1.00 74.69 314 ASN A N 1
ATOM 2233 C CA . ASN A 1 314 ? -1.837 -5.545 -16.677 1.00 74.69 314 ASN A CA 1
ATOM 2234 C C . ASN A 1 314 ? -1.960 -6.155 -15.279 1.00 74.69 314 ASN A C 1
ATOM 2236 O O . ASN A 1 314 ? -1.098 -5.977 -14.418 1.00 74.69 314 ASN A O 1
ATOM 2240 N N . GLY A 1 315 ? -3.041 -6.904 -15.073 1.00 75.62 315 GLY A N 1
ATOM 2241 C CA . GLY A 1 315 ? -3.361 -7.551 -13.809 1.00 75.62 315 GLY A CA 1
ATOM 2242 C C . GLY A 1 315 ? -4.265 -6.717 -12.904 1.00 75.62 315 GLY A C 1
ATOM 2243 O O . GLY A 1 315 ? -4.877 -7.301 -12.015 1.00 75.62 315 GLY A O 1
ATOM 2244 N N . LEU A 1 316 ? -4.413 -5.401 -13.122 1.00 74.44 316 LEU A N 1
ATOM 2245 C CA . LEU A 1 316 ? -5.415 -4.602 -12.397 1.00 74.44 316 LEU A CA 1
ATOM 2246 C C . LEU A 1 316 ? -6.836 -4.956 -12.832 1.00 74.44 316 LEU A C 1
ATOM 2248 O O . LEU A 1 316 ? -7.730 -5.005 -11.997 1.00 74.44 316 LEU A O 1
ATOM 2252 N N . ASP A 1 317 ? -7.028 -5.239 -14.116 1.00 77.69 317 ASP A N 1
ATOM 2253 C CA . ASP A 1 317 ? -8.263 -5.779 -14.680 1.00 77.69 317 ASP A CA 1
ATOM 2254 C C . ASP A 1 317 ? -8.627 -7.127 -14.040 1.00 77.69 317 ASP A C 1
ATOM 2256 O O . ASP A 1 317 ? -9.739 -7.314 -13.547 1.00 77.69 317 ASP A O 1
ATOM 2260 N N . VAL A 1 318 ? -7.655 -8.038 -13.959 1.00 85.69 318 VAL A N 1
ATOM 2261 C CA . VAL A 1 318 ? -7.823 -9.353 -13.334 1.00 85.69 318 VAL A CA 1
ATOM 2262 C C . VAL A 1 318 ? -8.108 -9.212 -11.842 1.00 85.69 318 VAL A C 1
ATOM 2264 O O . VAL A 1 318 ? -9.007 -9.874 -11.330 1.00 85.69 318 VAL A O 1
ATOM 2267 N N . LEU A 1 319 ? -7.383 -8.330 -11.147 1.00 85.94 319 LEU A N 1
ATOM 2268 C CA . LEU A 1 319 ? -7.626 -8.053 -9.736 1.00 85.94 319 LEU A CA 1
ATOM 2269 C C . LEU A 1 319 ? -9.035 -7.509 -9.526 1.00 85.94 319 LEU A C 1
ATOM 2271 O O . LEU A 1 319 ? -9.754 -8.051 -8.701 1.00 85.94 319 LEU A O 1
ATOM 2275 N N . ALA A 1 320 ? -9.431 -6.489 -10.292 1.00 78.25 320 ALA A N 1
ATOM 2276 C CA . ALA A 1 320 ? -10.732 -5.845 -10.172 1.00 78.25 320 ALA A CA 1
ATOM 2277 C C . ALA A 1 320 ? -11.876 -6.843 -10.369 1.00 78.25 320 ALA A C 1
ATOM 2279 O O . ALA A 1 320 ? -12.823 -6.840 -9.587 1.00 78.25 320 ALA A O 1
ATOM 2280 N N . VAL A 1 321 ? -11.763 -7.730 -11.364 1.00 85.94 321 VAL A N 1
ATOM 2281 C CA . VAL A 1 321 ? -12.757 -8.780 -11.622 1.00 85.94 321 VAL A CA 1
ATOM 2282 C C . VAL A 1 321 ? -12.778 -9.814 -10.494 1.00 85.94 321 VAL A C 1
ATOM 2284 O O . VAL A 1 321 ? -13.848 -10.152 -9.994 1.00 85.94 321 VAL A O 1
ATOM 2287 N N . LEU A 1 322 ? -11.618 -10.312 -10.057 1.00 89.88 322 LEU A N 1
ATOM 2288 C CA . LEU A 1 322 ? -11.549 -11.351 -9.021 1.00 89.88 322 LEU A CA 1
ATOM 2289 C C . LEU A 1 322 ? -11.848 -10.823 -7.610 1.00 89.88 322 LEU A C 1
ATOM 2291 O O . LEU A 1 322 ? -12.236 -11.601 -6.740 1.00 89.88 322 LEU A O 1
ATOM 2295 N N . SER A 1 323 ? -11.693 -9.521 -7.372 1.00 88.69 323 SER A N 1
ATOM 2296 C CA . SER A 1 323 ? -12.025 -8.851 -6.112 1.00 88.69 323 SER A CA 1
ATOM 2297 C C . SER A 1 323 ? -13.393 -8.168 -6.142 1.00 88.69 323 SER A C 1
ATOM 2299 O O . SER A 1 323 ? -13.688 -7.382 -5.244 1.00 88.69 323 SER A O 1
ATOM 2301 N N . LEU A 1 324 ? -14.236 -8.436 -7.149 1.00 84.56 324 LEU A N 1
ATOM 2302 C CA . LEU A 1 324 ? -15.589 -7.878 -7.229 1.00 84.56 324 LEU A CA 1
ATOM 2303 C C . LEU A 1 324 ? -16.409 -8.127 -5.953 1.00 84.56 324 LEU A C 1
ATOM 2305 O O . LEU A 1 324 ? -16.979 -7.160 -5.452 1.00 84.56 324 LEU A O 1
ATOM 2309 N N . PRO A 1 325 ? -16.457 -9.345 -5.373 1.00 90.12 325 PRO A N 1
ATOM 2310 C CA . PRO A 1 325 ? -17.225 -9.580 -4.151 1.00 90.12 325 PRO A CA 1
ATOM 2311 C C . PRO A 1 325 ? -16.745 -8.723 -2.973 1.00 90.12 325 PRO A C 1
ATOM 2313 O O . PRO A 1 325 ? -17.565 -8.140 -2.270 1.00 90.12 325 PRO A O 1
ATOM 2316 N N . LEU A 1 326 ? -15.427 -8.586 -2.793 1.00 87.62 326 LEU A N 1
ATOM 2317 C CA . LEU A 1 326 ? -14.835 -7.677 -1.807 1.00 87.62 326 LEU A CA 1
ATOM 2318 C C . LEU A 1 326 ? -15.258 -6.219 -2.054 1.00 87.62 326 LEU A C 1
ATOM 2320 O O . LEU A 1 326 ? -15.717 -5.553 -1.129 1.00 87.62 326 LEU A O 1
ATOM 2324 N N . SER A 1 327 ? -15.120 -5.728 -3.288 1.00 82.12 327 SER A N 1
ATOM 2325 C CA . SER A 1 327 ? -15.436 -4.338 -3.645 1.00 82.12 327 SER A CA 1
ATOM 2326 C C . SER A 1 327 ? -16.924 -4.023 -3.488 1.00 82.12 327 SER A C 1
ATOM 2328 O O . SER A 1 327 ? -17.278 -2.988 -2.927 1.00 82.12 327 SER A O 1
ATOM 2330 N N . VAL A 1 328 ? -17.802 -4.920 -3.947 1.00 81.38 328 VAL A N 1
ATOM 2331 C CA . VAL A 1 328 ? -19.255 -4.768 -3.803 1.00 81.38 328 VAL A CA 1
ATOM 2332 C C . VAL A 1 328 ? -19.647 -4.867 -2.334 1.00 81.38 328 VAL A C 1
ATOM 2334 O O . VAL A 1 328 ? -20.438 -4.045 -1.881 1.00 81.38 328 VAL A O 1
ATOM 2337 N N . GLY A 1 329 ? -19.070 -5.799 -1.571 1.00 82.31 329 GLY A N 1
ATOM 2338 C CA . GLY A 1 329 ? -19.292 -5.907 -0.129 1.00 82.31 329 GLY A CA 1
ATOM 2339 C C . GLY A 1 329 ? -18.948 -4.605 0.594 1.00 82.31 329 GLY A C 1
ATOM 2340 O O . GLY A 1 329 ? -19.788 -4.075 1.317 1.00 82.31 329 GLY A O 1
ATOM 2341 N N . LEU A 1 330 ? -17.763 -4.039 0.332 1.00 79.50 330 LEU A N 1
ATOM 2342 C CA . LEU A 1 330 ? -17.333 -2.749 0.891 1.00 79.50 330 LEU A CA 1
ATOM 2343 C C . LEU A 1 330 ? -18.265 -1.592 0.505 1.00 79.50 330 LEU A C 1
ATOM 2345 O O . LEU A 1 330 ? -18.529 -0.726 1.334 1.00 79.50 330 LEU A O 1
ATOM 2349 N N . ALA A 1 331 ? -18.759 -1.573 -0.734 1.00 78.50 331 ALA A N 1
ATOM 2350 C CA . ALA A 1 331 ? -19.647 -0.517 -1.216 1.00 78.50 331 ALA A CA 1
ATOM 2351 C C . ALA A 1 331 ? -21.080 -0.632 -0.669 1.00 78.50 331 ALA A C 1
ATOM 2353 O O . ALA A 1 331 ? -21.748 0.383 -0.493 1.00 78.50 331 ALA A O 1
ATOM 2354 N N . SER A 1 332 ? -21.561 -1.854 -0.427 1.00 78.94 332 SER A N 1
ATOM 2355 C CA . SER A 1 332 ? -22.959 -2.117 -0.061 1.00 78.94 332 SER A CA 1
ATOM 2356 C C . SER A 1 332 ? -23.202 -2.228 1.444 1.00 78.94 332 SER A C 1
ATOM 2358 O O . SER A 1 332 ? -24.271 -1.841 1.893 1.00 78.94 332 SER A O 1
ATOM 2360 N N . HIS A 1 333 ? -22.235 -2.717 2.229 1.00 76.19 333 HIS A N 1
ATOM 2361 C CA . HIS A 1 333 ? -22.419 -3.025 3.659 1.00 76.19 333 HIS A CA 1
ATOM 2362 C C . HIS A 1 333 ? -21.657 -2.049 4.579 1.00 76.19 333 HIS A C 1
ATOM 2364 O O . HIS A 1 333 ? -21.106 -2.441 5.609 1.00 76.19 333 HIS A O 1
ATOM 2370 N N . GLY A 1 334 ? -21.581 -0.769 4.199 1.00 57.34 334 GLY A N 1
ATOM 2371 C CA . GLY A 1 334 ? -20.900 0.269 4.982 1.00 57.34 334 GLY A CA 1
ATOM 2372 C C . GLY A 1 334 ? -21.401 0.393 6.435 1.00 57.34 334 GLY A C 1
ATOM 2373 O O . GLY A 1 334 ? -22.593 0.259 6.692 1.00 57.34 334 GLY A O 1
ATOM 2374 N N . THR A 1 335 ? -20.445 0.619 7.353 1.00 55.84 335 THR A N 1
ATOM 2375 C CA . THR A 1 335 ? -20.449 0.948 8.810 1.00 55.84 335 THR A CA 1
ATOM 2376 C C . THR A 1 335 ? -21.488 0.363 9.788 1.00 55.84 335 THR A C 1
ATOM 2378 O O . THR A 1 335 ? -21.270 0.474 10.995 1.00 55.84 335 THR A O 1
ATOM 2381 N N . GLY A 1 336 ? -22.562 -0.301 9.362 1.00 60.84 336 GLY A N 1
ATOM 2382 C CA . GLY A 1 336 ? -23.646 -0.729 10.259 1.00 60.84 336 GLY A CA 1
ATOM 2383 C C . GLY A 1 336 ? -23.945 -2.224 10.253 1.00 60.84 336 GLY A C 1
ATOM 2384 O O . GLY A 1 336 ? -24.098 -2.824 11.321 1.00 60.84 336 GLY A O 1
ATOM 2385 N N . GLU A 1 337 ? -24.013 -2.833 9.070 1.00 76.44 337 GLU A N 1
ATOM 2386 C CA . GLU A 1 337 ? -24.500 -4.205 8.910 1.00 76.44 337 GLU A CA 1
ATOM 2387 C C . GLU A 1 337 ? -23.375 -5.241 8.983 1.00 76.44 337 GLU A C 1
ATOM 2389 O O . GLU A 1 337 ? -22.283 -5.071 8.436 1.00 76.44 337 GLU A O 1
ATOM 2394 N N . ALA A 1 338 ? -23.639 -6.343 9.689 1.00 84.69 338 ALA A N 1
ATOM 2395 C CA . ALA A 1 338 ? -22.695 -7.444 9.778 1.00 84.69 338 ALA A CA 1
ATOM 2396 C C . ALA A 1 338 ? -22.604 -8.157 8.423 1.00 84.69 338 ALA A C 1
ATOM 2398 O O . ALA A 1 338 ? -23.595 -8.675 7.908 1.00 84.69 338 ALA A O 1
ATOM 2399 N N . LEU A 1 339 ? -21.396 -8.216 7.865 1.00 88.50 339 LEU A N 1
ATOM 2400 C CA . LEU A 1 339 ? -21.145 -8.918 6.612 1.00 88.50 339 LEU A CA 1
ATOM 2401 C C . LEU A 1 339 ? -21.514 -10.411 6.743 1.00 88.50 339 LEU A C 1
ATOM 2403 O O . LEU A 1 339 ? -21.041 -11.106 7.642 1.00 88.50 339 LEU A O 1
ATOM 2407 N N . SER A 1 340 ? -22.335 -10.929 5.830 1.00 93.62 340 SER A N 1
ATOM 2408 C CA . SER A 1 340 ? -22.669 -12.358 5.798 1.00 93.62 340 SER A CA 1
ATOM 2409 C C . SER A 1 340 ? -21.476 -13.222 5.359 1.00 93.62 340 SER A C 1
ATOM 2411 O O . SER A 1 340 ? -20.713 -12.845 4.465 1.00 93.62 340 SER A O 1
ATOM 2413 N N . TRP A 1 341 ? -21.364 -14.440 5.904 1.00 95.44 341 TRP A N 1
ATOM 2414 C CA . TRP A 1 341 ? -20.406 -15.463 5.451 1.00 95.44 341 TRP A CA 1
ATOM 2415 C C . TRP A 1 341 ? -20.556 -15.826 3.965 1.00 95.44 341 TRP A C 1
ATOM 2417 O O . TRP A 1 341 ? -19.591 -16.279 3.347 1.00 95.44 341 TRP A O 1
ATOM 2427 N N . THR A 1 342 ? -21.717 -15.560 3.358 1.00 94.94 342 THR A N 1
ATOM 2428 C CA . THR A 1 342 ? -21.940 -15.713 1.913 1.00 94.94 342 THR A CA 1
ATOM 2429 C C . THR A 1 342 ? -20.934 -14.902 1.091 1.00 94.94 342 THR A C 1
ATOM 2431 O O . THR A 1 342 ? -20.439 -15.394 0.080 1.00 94.94 342 THR A O 1
ATOM 2434 N N . TRP A 1 343 ? -20.555 -13.700 1.543 1.00 94.00 343 TRP A N 1
ATOM 2435 C CA . TRP A 1 343 ? -19.557 -12.867 0.862 1.00 94.00 343 TRP A CA 1
ATOM 2436 C C . TRP A 1 343 ? -18.156 -13.478 0.895 1.00 94.00 343 TRP A C 1
ATOM 2438 O O . TRP A 1 343 ? -17.429 -13.420 -0.096 1.00 94.00 343 TRP A O 1
ATOM 2448 N N . VAL A 1 344 ? -17.790 -14.115 2.011 1.00 96.06 344 VAL A N 1
ATOM 2449 C CA . VAL A 1 344 ? -16.511 -14.828 2.148 1.00 96.06 344 VAL A CA 1
ATOM 2450 C C . VAL A 1 344 ? -16.476 -16.030 1.200 1.00 96.06 344 VAL A C 1
ATOM 2452 O O . VAL A 1 344 ? -15.486 -16.228 0.497 1.00 96.06 344 VAL A O 1
ATOM 2455 N N . ALA A 1 345 ? -17.572 -16.792 1.121 1.00 96.69 345 ALA A N 1
ATOM 2456 C CA . ALA A 1 345 ? -17.694 -17.924 0.203 1.00 96.69 345 ALA A CA 1
ATOM 2457 C C . ALA A 1 345 ? -17.622 -17.485 -1.272 1.00 96.69 345 ALA A C 1
ATOM 2459 O O . ALA A 1 345 ? -16.891 -18.092 -2.056 1.00 96.69 345 ALA A O 1
ATOM 2460 N N . LEU A 1 346 ? -18.314 -16.399 -1.639 1.00 95.25 346 LEU A N 1
ATOM 2461 C CA . LEU A 1 346 ? -18.275 -15.822 -2.987 1.00 95.25 346 LEU A CA 1
ATOM 2462 C C . LEU A 1 346 ? -16.868 -15.351 -3.368 1.00 95.25 346 LEU A C 1
ATOM 2464 O O . LEU A 1 346 ? -16.384 -15.680 -4.452 1.00 95.25 346 LEU A O 1
ATOM 2468 N N . GLN A 1 347 ? -16.186 -14.632 -2.472 1.00 95.88 347 GLN A N 1
ATOM 2469 C CA . GLN A 1 347 ? -14.804 -14.209 -2.700 1.00 95.88 347 GLN A CA 1
ATOM 2470 C C . GLN A 1 347 ? -13.868 -15.418 -2.839 1.00 95.88 347 GLN A C 1
ATOM 2472 O O . GLN A 1 347 ? -12.974 -15.405 -3.682 1.00 95.88 347 GLN A O 1
ATOM 2477 N N . GLY A 1 348 ? -14.085 -16.481 -2.061 1.00 96.50 348 GLY A N 1
ATOM 2478 C CA . GLY A 1 348 ? -13.281 -17.705 -2.136 1.00 96.50 348 GLY A CA 1
ATOM 2479 C C . GLY A 1 348 ? -13.462 -18.462 -3.423 1.00 96.50 348 GLY A C 1
ATOM 2480 O O . GLY A 1 348 ? -12.474 -18.884 -4.024 1.00 96.50 348 GLY A O 1
ATOM 2481 N N . PHE A 1 349 ? -14.701 -18.556 -3.889 1.00 96.75 349 PHE A N 1
ATOM 2482 C CA . PHE A 1 349 ? -14.997 -19.117 -5.192 1.00 96.75 349 PHE A CA 1
ATOM 2483 C C . PHE A 1 349 ? -14.320 -18.315 -6.310 1.00 96.75 349 PHE A C 1
ATOM 2485 O O . PHE A 1 349 ? -13.634 -18.907 -7.142 1.00 96.75 349 PHE A O 1
ATOM 2492 N N . ALA A 1 350 ? -14.428 -16.981 -6.294 1.00 94.62 350 ALA A N 1
ATOM 2493 C CA . ALA A 1 350 ? -13.787 -16.117 -7.286 1.00 94.62 350 ALA A CA 1
ATOM 2494 C C . ALA A 1 350 ? -12.255 -16.278 -7.286 1.00 94.62 350 ALA A C 1
ATOM 2496 O O . ALA A 1 350 ? -11.657 -16.548 -8.329 1.00 94.62 350 ALA A O 1
ATOM 2497 N N . SER A 1 351 ? -11.621 -16.204 -6.112 1.00 95.50 351 SER A N 1
ATOM 2498 C CA . SER A 1 351 ? -10.176 -16.400 -5.939 1.00 95.50 351 SER A CA 1
ATOM 2499 C C . SER A 1 351 ? -9.709 -17.783 -6.418 1.00 95.50 351 SER A C 1
ATOM 2501 O O . SER A 1 351 ? -8.727 -17.886 -7.157 1.00 95.50 351 SER A O 1
ATOM 2503 N N . ALA A 1 352 ? -10.418 -18.855 -6.043 1.00 96.06 352 ALA A N 1
ATOM 2504 C CA . ALA A 1 352 ? -10.083 -20.222 -6.445 1.00 96.06 352 ALA A CA 1
ATOM 2505 C C . ALA A 1 352 ? -10.267 -20.442 -7.955 1.00 96.06 352 ALA A C 1
ATOM 2507 O O . ALA A 1 352 ? -9.407 -21.054 -8.595 1.00 96.06 352 ALA A O 1
ATOM 2508 N N . ALA A 1 353 ? -11.342 -19.904 -8.539 1.00 94.81 353 ALA A N 1
ATOM 2509 C CA . ALA A 1 353 ? -11.591 -19.948 -9.976 1.00 94.81 353 ALA A CA 1
ATOM 2510 C C . ALA A 1 353 ? -10.486 -19.220 -10.755 1.00 94.81 353 ALA A C 1
ATOM 2512 O O . ALA A 1 353 ? -9.963 -19.772 -11.724 1.00 94.81 353 ALA A O 1
ATOM 2513 N N . GLY A 1 354 ? -10.062 -18.037 -10.292 1.00 93.38 354 GLY A N 1
ATOM 2514 C CA . GLY A 1 354 ? -8.939 -17.295 -10.872 1.00 93.38 354 GLY A CA 1
ATOM 2515 C C . GLY A 1 354 ? -7.646 -18.118 -10.906 1.00 93.38 354 GLY A C 1
ATOM 2516 O O . GLY A 1 354 ? -7.013 -18.243 -11.959 1.00 93.38 354 GLY A O 1
ATOM 2517 N N . CYS A 1 355 ? -7.292 -18.762 -9.788 1.00 94.75 355 CYS A N 1
ATOM 2518 C CA . CYS A 1 355 ? -6.132 -19.657 -9.713 1.00 94.75 355 CYS A CA 1
ATOM 2519 C C . CYS A 1 355 ? -6.264 -20.864 -10.653 1.00 94.75 355 CYS A C 1
ATOM 2521 O O . CYS A 1 355 ? -5.329 -21.180 -11.393 1.00 94.75 355 CYS A O 1
ATOM 2523 N N . ALA A 1 356 ? -7.421 -21.533 -10.653 1.00 94.56 356 ALA A N 1
ATOM 2524 C CA . ALA A 1 356 ? -7.662 -22.722 -11.470 1.00 94.56 356 ALA A CA 1
ATOM 2525 C C . ALA A 1 356 ? -7.577 -22.417 -12.973 1.00 94.56 356 ALA A C 1
ATOM 2527 O O . ALA A 1 356 ? -6.931 -23.158 -13.721 1.00 94.56 356 ALA A O 1
ATOM 2528 N N . VAL A 1 357 ? -8.173 -21.304 -13.414 1.00 94.50 357 VAL A N 1
ATOM 2529 C CA . VAL A 1 357 ? -8.087 -20.825 -14.801 1.00 94.50 357 VAL A CA 1
ATOM 2530 C C . VAL A 1 357 ? -6.630 -20.552 -15.167 1.00 94.50 357 VAL A C 1
ATOM 2532 O O . VAL A 1 357 ? -6.145 -21.078 -16.171 1.00 94.50 357 VAL A O 1
ATOM 2535 N N . MET A 1 358 ? -5.894 -19.826 -14.322 1.00 91.75 358 MET A N 1
ATOM 2536 C CA . MET A 1 358 ? -4.491 -19.497 -14.581 1.00 91.75 358 MET A CA 1
ATOM 2537 C C . MET A 1 358 ? -3.591 -20.738 -14.698 1.00 91.75 358 MET A C 1
ATOM 2539 O O . MET A 1 358 ? -2.740 -20.800 -15.590 1.00 91.75 358 MET A O 1
ATOM 2543 N N . VAL A 1 359 ? -3.782 -21.739 -13.832 1.00 93.31 359 VAL A N 1
ATOM 2544 C CA . VAL A 1 359 ? -3.028 -23.004 -13.872 1.00 93.31 359 VAL A CA 1
ATOM 2545 C C . VAL A 1 359 ? -3.399 -23.825 -15.108 1.00 93.31 359 VAL A C 1
ATOM 2547 O O . VAL A 1 359 ? -2.510 -24.361 -15.771 1.00 93.31 359 VAL A O 1
ATOM 2550 N N . ARG A 1 360 ? -4.689 -23.902 -15.466 1.00 93.62 360 ARG A N 1
ATOM 2551 C CA . ARG A 1 360 ? -5.163 -24.668 -16.632 1.00 93.62 360 ARG A CA 1
ATOM 2552 C C . ARG A 1 360 ? -4.660 -24.086 -17.954 1.00 93.62 360 ARG A C 1
ATOM 2554 O O . ARG A 1 360 ? -4.365 -24.850 -18.870 1.00 93.62 360 ARG A O 1
ATOM 2561 N N . TRP A 1 361 ? -4.549 -22.761 -18.037 1.00 89.06 361 TRP A N 1
ATOM 2562 C CA . TRP A 1 361 ? -4.114 -22.037 -19.236 1.00 89.06 361 TRP A CA 1
ATOM 2563 C C . TRP A 1 361 ? -2.589 -21.992 -19.400 1.00 89.06 361 TRP A C 1
ATOM 2565 O O . TRP A 1 361 ? -2.090 -21.620 -20.463 1.00 89.06 361 TRP A O 1
ATOM 2575 N N . SER A 1 362 ? -1.824 -22.402 -18.383 1.00 85.25 362 SER A N 1
ATOM 2576 C CA . SER A 1 362 ? -0.386 -22.611 -18.538 1.00 85.25 362 SER A CA 1
ATOM 2577 C C . SER A 1 362 ? -0.141 -23.804 -19.465 1.00 85.25 362 SER A C 1
ATOM 2579 O O . SER A 1 362 ? -0.459 -24.944 -19.112 1.00 85.25 362 SER A O 1
ATOM 2581 N N . LYS A 1 363 ? 0.426 -23.540 -20.649 1.00 75.25 363 LYS A N 1
ATOM 2582 C CA . LYS A 1 363 ? 0.828 -24.579 -21.608 1.00 75.25 363 LYS A CA 1
ATOM 2583 C C . LYS A 1 363 ? 1.788 -25.578 -20.941 1.00 75.25 363 LYS A C 1
ATOM 2585 O O . LYS A 1 363 ? 2.603 -25.189 -20.100 1.00 75.25 363 LYS A O 1
ATOM 2590 N N . THR A 1 364 ? 1.626 -26.854 -21.287 1.00 56.28 364 THR A N 1
ATOM 2591 C CA . THR A 1 364 ? 2.575 -27.947 -21.015 1.00 56.28 364 THR A CA 1
ATOM 2592 C C . THR A 1 364 ? 3.772 -27.854 -21.940 1.00 56.28 364 THR A C 1
ATOM 2594 O O . THR A 1 364 ? 3.548 -27.538 -23.129 1.00 56.28 364 THR A O 1
#